Protein AF-S9TJ34-F1 (afdb_monomer)

InterPro domains:
  IPR007019 Surfeit locus 6 [PTHR14369] (12-162)
  IPR029190 Ribosomal RNA-processing protein 14/surfeit locus protein 6, C-terminal domain [PF04935] (14-143)

Mean predicted aligned error: 18.99 Å

Structure (mmCIF, N/CA/C/O backbone):
data_AF-S9TJ34-F1
#
_entry.id   AF-S9TJ34-F1
#
loop_
_atom_site.group_PDB
_atom_site.id
_atom_site.type_symbol
_atom_site.label_atom_id
_atom_site.label_alt_id
_atom_site.label_comp_id
_atom_site.label_asym_id
_atom_site.label_entity_id
_atom_site.label_seq_id
_atom_site.pdbx_PDB_ins_code
_atom_site.Cartn_x
_atom_site.Cartn_y
_atom_site.Cartn_z
_atom_site.occupancy
_atom_site.B_iso_or_equiv
_atom_site.auth_seq_id
_atom_site.auth_comp_id
_atom_site.auth_asym_id
_atom_site.auth_atom_id
_atom_site.pdbx_PDB_model_num
ATOM 1 N N . MET A 1 1 ? 15.327 -52.502 47.525 1.00 58.22 1 MET A N 1
ATOM 2 C CA . MET A 1 1 ? 15.274 -52.435 46.050 1.00 58.22 1 MET A CA 1
ATOM 3 C C . MET A 1 1 ? 13.911 -51.903 45.635 1.00 58.22 1 MET A C 1
ATOM 5 O O . MET A 1 1 ? 12.926 -52.525 46.014 1.00 58.22 1 MET A O 1
ATOM 9 N N . PRO A 1 2 ? 13.817 -50.748 44.960 1.00 58.78 2 PRO A N 1
ATOM 10 C CA . PRO A 1 2 ? 12.545 -50.269 44.427 1.00 58.78 2 PRO A CA 1
ATOM 11 C C . PRO A 1 2 ? 12.208 -50.972 43.094 1.00 58.78 2 PRO A C 1
ATOM 13 O O . PRO A 1 2 ? 13.131 -51.289 42.342 1.00 58.78 2 PRO A O 1
ATOM 16 N N . PRO A 1 3 ? 10.921 -51.219 42.785 1.00 71.62 3 PRO A N 1
ATOM 17 C CA . PRO A 1 3 ? 10.508 -51.809 41.512 1.00 71.62 3 PRO A CA 1
ATOM 18 C C . PRO A 1 3 ? 10.565 -50.789 40.355 1.00 71.62 3 PRO A C 1
ATOM 20 O O . PRO A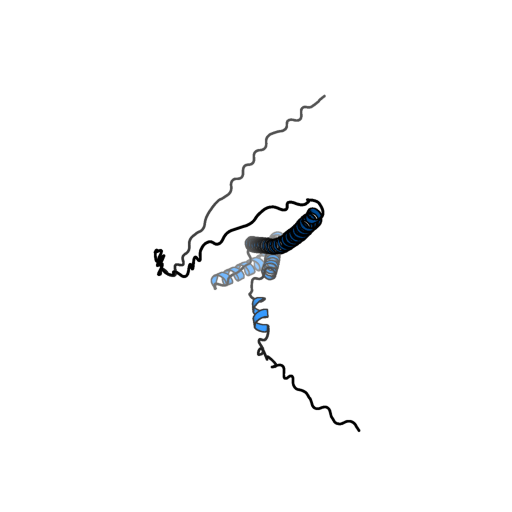 1 3 ? 10.462 -49.579 40.606 1.00 71.62 3 PRO A O 1
ATOM 23 N N . PRO A 1 4 ? 10.698 -51.250 39.094 1.00 63.78 4 PRO A N 1
ATOM 24 C CA . PRO A 1 4 ? 10.711 -50.381 37.922 1.00 63.78 4 PRO A CA 1
ATOM 25 C C . PRO A 1 4 ? 9.332 -49.745 37.710 1.00 63.78 4 PRO A C 1
ATOM 27 O O . PRO A 1 4 ? 8.290 -50.396 37.805 1.00 63.78 4 PRO A O 1
ATOM 30 N N . ARG A 1 5 ? 9.332 -48.433 37.466 1.00 59.91 5 ARG A N 1
ATOM 31 C CA . ARG A 1 5 ? 8.135 -47.641 37.177 1.00 59.91 5 ARG A CA 1
ATOM 32 C C . ARG A 1 5 ? 7.884 -47.625 35.674 1.00 59.91 5 ARG A C 1
ATOM 34 O O . ARG A 1 5 ? 8.140 -46.618 35.027 1.00 59.91 5 ARG A O 1
ATOM 41 N N . ASP A 1 6 ? 7.318 -48.704 35.154 1.00 65.81 6 ASP A N 1
ATOM 42 C CA . ASP A 1 6 ? 6.736 -48.701 33.813 1.00 65.81 6 ASP A CA 1
ATOM 43 C C . ASP A 1 6 ? 5.289 -48.209 33.904 1.00 65.81 6 ASP A C 1
ATOM 45 O O . ASP A 1 6 ? 4.341 -48.969 34.110 1.00 65.81 6 ASP A O 1
ATOM 49 N N . ARG A 1 7 ? 5.121 -46.889 33.810 1.00 55.25 7 ARG A N 1
ATOM 50 C CA . ARG A 1 7 ? 3.841 -46.256 33.484 1.00 55.25 7 ARG A CA 1
ATOM 51 C C . ARG A 1 7 ? 4.095 -45.048 32.597 1.00 55.25 7 ARG A C 1
ATOM 53 O O . ARG A 1 7 ? 4.099 -43.918 33.075 1.00 55.25 7 ARG A O 1
ATOM 60 N N . ASP A 1 8 ? 4.164 -45.317 31.303 1.00 66.12 8 ASP A N 1
ATOM 61 C CA . ASP A 1 8 ? 3.701 -44.380 30.287 1.00 66.12 8 ASP A CA 1
ATOM 62 C C . ASP A 1 8 ? 2.240 -44.716 29.950 1.00 66.12 8 ASP A C 1
ATOM 64 O O . ASP A 1 8 ? 1.980 -45.731 29.303 1.00 66.12 8 ASP A O 1
ATOM 68 N N . PRO A 1 9 ? 1.251 -43.901 30.371 1.00 62.03 9 PRO A N 1
ATOM 69 C CA . PRO A 1 9 ? -0.068 -43.990 29.773 1.00 62.03 9 PRO A CA 1
ATOM 70 C C . PRO A 1 9 ? -0.627 -42.597 29.511 1.00 62.03 9 PRO A C 1
ATOM 72 O O . PRO A 1 9 ? -1.673 -42.242 30.034 1.00 62.03 9 PRO A O 1
ATOM 75 N N . LEU A 1 10 ? 0.060 -41.803 28.696 1.00 55.00 10 LEU A N 1
ATOM 76 C CA . LEU A 1 10 ? -0.584 -40.750 27.919 1.00 55.00 10 LEU A CA 1
ATOM 77 C C . LEU A 1 10 ? 0.082 -40.725 26.551 1.00 55.00 10 LEU A C 1
ATOM 79 O O . LEU A 1 10 ? 0.878 -39.843 26.240 1.00 55.00 10 LEU A O 1
ATOM 83 N N . GLY A 1 11 ? -0.267 -41.726 25.738 1.00 55.28 11 GLY A N 1
ATOM 84 C CA . GLY A 1 11 ? -0.166 -41.627 24.292 1.00 55.28 11 GLY A CA 1
ATOM 85 C C . GLY A 1 11 ? -1.011 -40.444 23.844 1.00 55.28 11 GLY A C 1
ATOM 86 O O . GLY A 1 11 ? -2.188 -40.586 23.513 1.00 55.28 11 GLY A O 1
ATOM 87 N N . THR A 1 12 ? -0.420 -39.252 23.883 1.00 64.38 12 THR A N 1
ATOM 88 C CA . THR A 1 12 ? -0.892 -38.147 23.073 1.00 64.38 12 THR A CA 1
ATOM 89 C C . THR A 1 12 ? -0.875 -38.683 21.647 1.00 64.38 12 THR A C 1
ATOM 91 O O . THR A 1 12 ? 0.151 -39.215 21.211 1.00 64.38 12 THR A O 1
ATOM 94 N N . PRO A 1 13 ? -2.001 -38.647 20.917 1.00 58.50 13 PRO A N 1
ATOM 95 C CA . PRO A 1 13 ? -1.946 -38.939 19.503 1.00 58.50 13 PRO A CA 1
ATOM 96 C C . PRO A 1 13 ? -0.928 -37.960 18.935 1.00 58.50 13 PRO A C 1
ATOM 98 O O . PRO A 1 13 ? -1.144 -36.745 18.960 1.00 58.50 13 PRO A O 1
ATOM 101 N N . HIS A 1 14 ? 0.209 -38.488 18.485 1.00 51.81 14 HIS A N 1
ATOM 102 C CA . HIS A 1 14 ? 1.103 -37.770 17.606 1.00 51.81 14 HIS A CA 1
ATOM 103 C C . HIS A 1 14 ? 0.274 -37.550 16.347 1.00 51.81 14 HIS A C 1
ATOM 105 O O . HIS A 1 14 ? 0.244 -38.382 15.443 1.00 51.81 14 HIS A O 1
ATOM 111 N N . LEU A 1 15 ? -0.495 -36.459 16.352 1.00 56.75 15 LEU A N 1
ATOM 112 C CA . LEU A 1 15 ? -1.083 -35.848 15.183 1.00 56.75 15 LEU A CA 1
ATOM 113 C C . LEU A 1 15 ? 0.113 -35.455 14.322 1.00 56.75 15 LEU A C 1
ATOM 115 O O . LEU A 1 15 ? 0.547 -34.305 14.313 1.00 56.75 15 LEU A O 1
ATOM 119 N N . SER A 1 16 ? 0.663 -36.440 13.615 1.00 52.84 16 SER A N 1
ATOM 120 C CA . SER A 1 16 ? 1.336 -36.244 12.353 1.00 52.84 16 SER A CA 1
ATOM 121 C C . SER A 1 16 ? 0.279 -35.639 11.437 1.00 52.84 16 SER A C 1
ATOM 123 O O . SER A 1 16 ? -0.348 -36.298 10.612 1.00 52.84 16 SER A O 1
ATOM 125 N N . PHE A 1 17 ? 0.047 -34.334 11.618 1.00 55.84 17 PHE A N 1
ATOM 126 C CA . PHE A 1 17 ? -0.206 -33.456 10.498 1.00 55.84 17 PHE A CA 1
ATOM 127 C C . PHE A 1 17 ? 0.912 -33.804 9.536 1.00 55.84 17 PHE A C 1
ATOM 129 O O . PHE A 1 17 ? 2.062 -33.444 9.786 1.00 55.84 17 PHE A O 1
ATOM 136 N N . GLY A 1 18 ? 0.578 -34.658 8.562 1.00 51.09 18 GLY A N 1
ATOM 137 C CA . GLY A 1 18 ? 1.528 -35.185 7.600 1.00 51.09 18 GLY A CA 1
ATOM 138 C C . GLY A 1 18 ? 2.357 -34.044 7.056 1.00 51.09 18 GLY A C 1
ATOM 139 O O . GLY A 1 18 ? 1.879 -32.914 7.083 1.00 51.09 18 GLY A O 1
ATOM 140 N N . ASP A 1 19 ? 3.57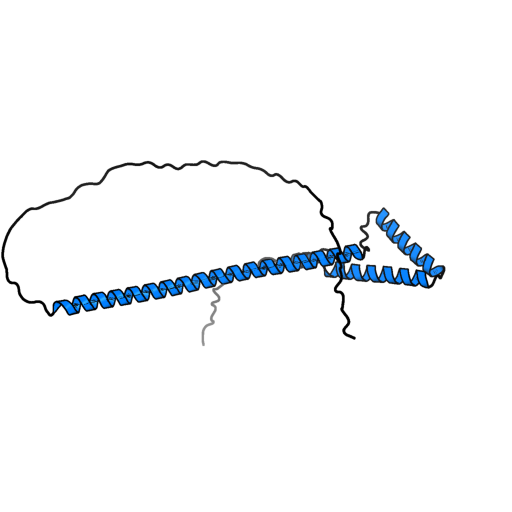4 -34.350 6.618 1.00 48.41 19 ASP A N 1
ATOM 141 C CA . ASP A 1 19 ? 4.534 -33.446 5.991 1.00 48.41 19 ASP A CA 1
ATOM 142 C C . ASP A 1 19 ? 3.888 -32.501 4.959 1.00 48.41 19 ASP A C 1
ATOM 144 O O . ASP A 1 19 ? 4.073 -32.604 3.745 1.00 48.41 19 ASP A O 1
ATOM 148 N N . PHE A 1 20 ? 3.165 -31.494 5.441 1.00 50.69 20 PHE A N 1
ATOM 149 C CA . PHE A 1 20 ? 2.835 -30.271 4.756 1.00 50.69 20 PHE A CA 1
ATOM 150 C C . PHE A 1 20 ? 4.138 -29.511 4.798 1.00 50.69 20 PHE A C 1
ATOM 152 O O . PHE A 1 20 ? 4.323 -28.569 5.570 1.00 50.69 20 PHE A O 1
ATOM 159 N N . THR A 1 21 ? 5.085 -30.000 4.003 1.00 52.34 21 THR A N 1
ATOM 160 C CA . THR A 1 21 ? 6.308 -29.293 3.712 1.00 52.34 21 THR A CA 1
ATOM 161 C C . THR A 1 21 ? 5.880 -27.877 3.361 1.00 52.34 21 THR A C 1
ATOM 163 O O . THR A 1 21 ? 5.173 -27.602 2.388 1.00 52.34 21 THR A O 1
ATOM 166 N N . PHE A 1 22 ? 6.276 -26.950 4.227 1.00 48.81 22 PHE A N 1
ATOM 167 C CA . PHE A 1 22 ? 5.963 -25.527 4.143 1.00 48.81 22 PHE A CA 1
ATOM 168 C C . PHE A 1 22 ? 6.478 -24.889 2.831 1.00 48.81 22 PHE A C 1
ATOM 170 O O . PHE A 1 22 ? 6.234 -23.716 2.549 1.00 48.81 22 PHE A O 1
ATOM 177 N N . VAL A 1 23 ? 7.139 -25.690 1.991 1.00 54.69 23 VAL A N 1
ATOM 178 C CA . VAL A 1 23 ? 7.540 -25.458 0.605 1.00 54.69 23 VAL A CA 1
ATOM 179 C C . VAL A 1 23 ? 6.388 -24.913 -0.249 1.00 54.69 23 VAL A C 1
ATOM 181 O O . VAL A 1 23 ? 6.599 -24.011 -1.064 1.00 54.69 23 VAL A O 1
ATOM 184 N N . GLU A 1 24 ? 5.145 -25.367 -0.051 1.00 50.72 24 GLU A N 1
ATOM 185 C CA . GLU A 1 24 ? 4.012 -24.826 -0.819 1.00 50.72 24 GLU A CA 1
ATOM 186 C C . GLU A 1 24 ? 3.635 -23.389 -0.390 1.00 50.72 24 GLU A C 1
ATOM 188 O O . GLU A 1 24 ? 3.190 -22.568 -1.203 1.00 50.72 24 GLU A O 1
ATOM 193 N N . HIS A 1 25 ? 3.911 -23.028 0.867 1.00 51.28 25 HIS A N 1
ATOM 194 C CA . HIS A 1 25 ? 3.737 -21.671 1.386 1.00 51.28 25 HIS A CA 1
ATOM 195 C C . HIS A 1 25 ? 4.899 -20.732 1.017 1.00 51.28 25 HIS A C 1
ATOM 197 O O . HIS A 1 25 ? 4.662 -19.543 0.780 1.00 51.28 25 HIS A O 1
ATOM 203 N N . GLU A 1 26 ? 6.120 -21.240 0.840 1.00 52.91 26 GLU A N 1
ATOM 204 C CA . GLU A 1 26 ? 7.242 -20.457 0.298 1.00 52.91 26 GLU A CA 1
ATOM 205 C C . GLU A 1 26 ? 7.064 -20.124 -1.191 1.00 52.91 26 GLU A C 1
ATOM 207 O O . GLU A 1 26 ? 7.360 -19.005 -1.630 1.00 52.91 26 GLU A O 1
ATOM 212 N N . ARG A 1 27 ? 6.449 -21.021 -1.973 1.00 52.44 27 ARG A N 1
ATOM 213 C CA . ARG A 1 27 ? 6.096 -20.747 -3.380 1.00 52.44 27 ARG A CA 1
ATOM 214 C C . ARG A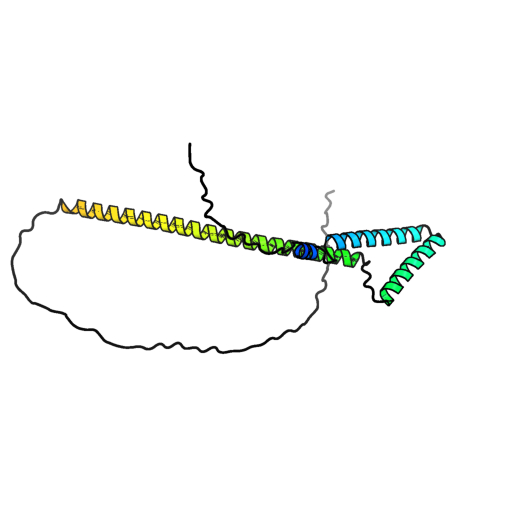 1 27 ? 5.039 -19.649 -3.542 1.00 52.44 27 ARG A C 1
ATOM 216 O O . ARG A 1 27 ? 5.002 -18.983 -4.580 1.00 52.44 27 ARG A O 1
ATOM 223 N N . ARG A 1 28 ? 4.227 -19.350 -2.516 1.00 52.91 28 ARG A N 1
ATOM 224 C CA . ARG A 1 28 ? 3.351 -18.155 -2.522 1.00 52.91 28 ARG A CA 1
ATOM 225 C C . ARG A 1 28 ? 4.139 -16.840 -2.436 1.00 52.91 28 ARG A C 1
ATOM 227 O O . ARG A 1 28 ? 3.631 -15.815 -2.896 1.00 52.91 28 ARG A O 1
ATOM 234 N N . GLY A 1 29 ? 5.375 -16.859 -1.930 1.00 52.69 29 GLY A N 1
ATOM 235 C CA . GLY A 1 29 ? 6.295 -15.715 -1.918 1.00 52.69 29 GLY A CA 1
ATOM 236 C C . GLY A 1 29 ? 7.061 -15.503 -3.231 1.00 52.69 29 GLY A C 1
ATOM 237 O O . GLY A 1 29 ? 7.447 -14.373 -3.531 1.00 52.69 29 GLY A O 1
ATOM 238 N N . GLN A 1 30 ? 7.223 -16.555 -4.042 1.00 52.28 30 GLN A N 1
ATOM 239 C CA . GLN A 1 30 ? 7.940 -16.532 -5.326 1.00 52.28 30 GLN A CA 1
ATOM 240 C C . GLN A 1 30 ? 7.052 -16.290 -6.557 1.00 52.28 30 GLN A C 1
ATOM 242 O O . GLN A 1 30 ? 7.503 -16.449 -7.690 1.00 52.28 30 GLN A O 1
ATOM 247 N N . ARG A 1 31 ? 5.794 -15.858 -6.392 1.00 57.22 31 ARG A N 1
ATOM 248 C CA . ARG A 1 31 ? 5.016 -15.367 -7.540 1.00 57.22 31 ARG A CA 1
ATOM 249 C C . ARG A 1 31 ? 5.684 -14.105 -8.086 1.00 57.22 31 ARG A C 1
ATOM 251 O O . ARG A 1 31 ? 5.472 -13.012 -7.553 1.00 57.22 31 ARG A O 1
ATOM 258 N N . GLY A 1 32 ? 6.490 -14.293 -9.133 1.00 57.66 32 GLY A N 1
ATOM 259 C CA . GLY A 1 32 ? 7.193 -13.263 -9.887 1.00 57.66 32 GLY A CA 1
ATOM 260 C C . GLY A 1 32 ? 6.288 -12.057 -10.113 1.00 57.66 32 GLY A C 1
ATOM 261 O O . GLY A 1 32 ? 5.278 -12.101 -10.817 1.00 57.66 32 GLY A O 1
ATOM 262 N N . GLY A 1 33 ? 6.592 -10.988 -9.402 1.00 70.25 33 GLY A N 1
ATOM 263 C CA . GLY A 1 33 ? 5.857 -9.749 -9.408 1.00 70.25 33 GLY A CA 1
ATOM 264 C C . GLY A 1 33 ? 5.767 -9.110 -8.037 1.00 70.25 33 GLY A C 1
ATOM 265 O O . GLY A 1 33 ? 4.881 -8.291 -7.856 1.00 70.25 33 GLY A O 1
ATOM 266 N N . GLY A 1 34 ? 6.597 -9.443 -7.045 1.00 84.06 34 GLY A N 1
ATOM 267 C CA . GLY A 1 34 ? 6.626 -8.764 -5.741 1.00 84.06 34 GLY A CA 1
ATOM 268 C C . GLY A 1 34 ? 6.967 -7.263 -5.836 1.00 84.06 34 GLY A C 1
ATOM 269 O O . GLY A 1 34 ? 7.486 -6.784 -6.840 1.00 84.06 34 GLY A O 1
ATOM 270 N N . ALA A 1 35 ? 6.697 -6.478 -4.782 1.00 88.94 35 ALA A N 1
ATOM 271 C CA . ALA A 1 35 ? 7.108 -5.061 -4.755 1.00 88.94 35 ALA A CA 1
ATOM 272 C C . ALA A 1 35 ? 8.638 -4.901 -4.864 1.00 88.94 35 ALA A C 1
ATOM 274 O O . ALA A 1 35 ? 9.117 -3.941 -5.460 1.00 88.94 35 ALA A O 1
ATOM 275 N N . ARG A 1 36 ? 9.396 -5.873 -4.338 1.00 90.31 36 ARG A N 1
ATOM 276 C CA . ARG A 1 36 ? 10.858 -5.938 -4.468 1.00 90.31 36 ARG A CA 1
ATOM 277 C C . ARG A 1 36 ? 11.294 -6.150 -5.917 1.00 90.31 36 ARG A C 1
ATOM 279 O O . ARG A 1 36 ? 12.206 -5.474 -6.370 1.00 90.31 36 ARG A O 1
ATOM 286 N N . GLU A 1 37 ? 10.616 -7.022 -6.656 1.00 91.25 37 GLU A N 1
ATOM 287 C CA . GLU A 1 37 ? 10.910 -7.264 -8.071 1.00 91.25 37 GLU A CA 1
ATOM 288 C C . GLU A 1 37 ? 10.586 -6.047 -8.932 1.00 91.25 37 GLU A C 1
ATOM 290 O O . GLU A 1 37 ? 11.432 -5.611 -9.699 1.00 91.25 37 GLU A O 1
ATOM 295 N N . LEU A 1 38 ? 9.421 -5.421 -8.738 1.00 91.88 38 LEU A N 1
ATOM 296 C CA . LEU A 1 38 ? 9.089 -4.174 -9.435 1.00 91.88 38 LEU A CA 1
ATOM 297 C C . LEU A 1 38 ? 10.108 -3.063 -9.144 1.00 91.88 38 LEU A C 1
ATOM 299 O O . LEU A 1 38 ? 10.414 -2.269 -10.026 1.00 91.88 38 LEU A O 1
ATOM 303 N N . ALA A 1 39 ? 10.649 -3.007 -7.923 1.00 93.81 39 ALA A N 1
ATOM 304 C CA . ALA A 1 39 ? 11.716 -2.074 -7.575 1.00 93.81 39 ALA A CA 1
ATOM 305 C C . ALA A 1 39 ? 13.056 -2.439 -8.233 1.00 93.81 39 ALA A C 1
ATOM 307 O O . ALA A 1 39 ? 13.771 -1.540 -8.666 1.00 93.81 39 ALA A O 1
ATOM 308 N N . ARG A 1 40 ? 13.393 -3.732 -8.342 1.00 95.25 40 ARG A N 1
ATOM 309 C CA . ARG A 1 40 ? 14.578 -4.203 -9.077 1.00 95.25 40 ARG A CA 1
ATOM 310 C C . ARG A 1 40 ? 14.463 -3.879 -10.567 1.00 95.25 40 ARG A C 1
ATOM 312 O O . ARG A 1 40 ? 15.357 -3.229 -11.093 1.00 95.25 40 ARG A O 1
ATOM 319 N N . LEU A 1 41 ? 13.342 -4.224 -11.202 1.00 93.88 41 LEU A N 1
ATOM 320 C CA . LEU A 1 41 ? 13.053 -3.887 -12.599 1.00 93.88 41 LEU A CA 1
ATOM 321 C C . LEU A 1 41 ? 13.102 -2.377 -12.830 1.00 93.88 41 LEU A C 1
ATOM 323 O O . LEU A 1 41 ? 13.685 -1.934 -13.808 1.00 93.88 41 LEU A O 1
ATOM 327 N N . LEU A 1 42 ? 12.566 -1.572 -11.905 1.00 96.25 42 LEU A N 1
ATOM 328 C CA . LEU A 1 42 ? 12.628 -0.114 -12.021 1.00 96.25 42 LEU A CA 1
ATOM 329 C C . LEU A 1 42 ? 14.075 0.388 -12.012 1.00 96.25 42 LEU A C 1
ATOM 331 O O . LEU A 1 42 ? 14.418 1.242 -12.821 1.00 96.25 42 LEU A O 1
ATOM 335 N N . LYS A 1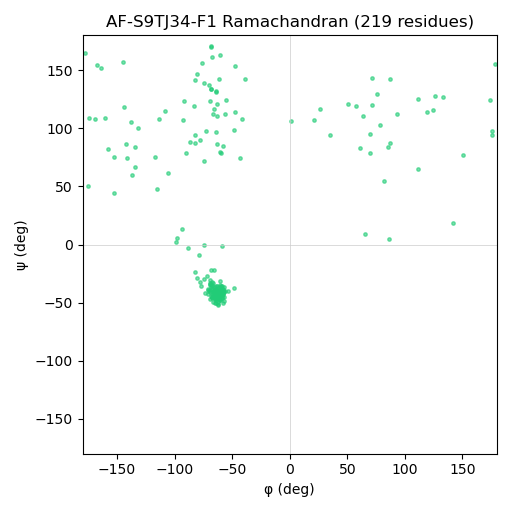 43 ? 14.924 -0.148 -11.127 1.00 96.81 43 LYS A N 1
ATOM 336 C CA . LYS A 1 43 ? 16.347 0.213 -11.081 1.00 96.81 43 LYS A CA 1
ATOM 337 C C . LYS A 1 43 ? 17.070 -0.181 -12.369 1.00 96.81 43 LYS A C 1
ATOM 339 O O . LYS A 1 43 ? 17.863 0.608 -12.870 1.00 96.81 43 LYS A O 1
ATOM 344 N N . VAL A 1 44 ? 16.791 -1.368 -12.907 1.00 96.25 44 VAL A N 1
ATOM 345 C CA . VAL A 1 44 ? 17.369 -1.832 -14.179 1.00 96.25 44 VAL A CA 1
ATOM 346 C C . VAL A 1 44 ? 16.904 -0.946 -15.338 1.00 96.25 44 VAL A C 1
ATOM 348 O O . VAL A 1 44 ? 17.738 -0.447 -16.085 1.00 96.25 44 VAL A O 1
ATOM 351 N N . ALA A 1 45 ? 15.607 -0.653 -15.434 1.00 95.56 45 ALA A N 1
ATOM 352 C CA . ALA A 1 45 ? 15.043 0.256 -16.431 1.00 95.56 45 ALA A CA 1
ATOM 353 C C . ALA A 1 45 ? 15.654 1.667 -16.347 1.00 95.56 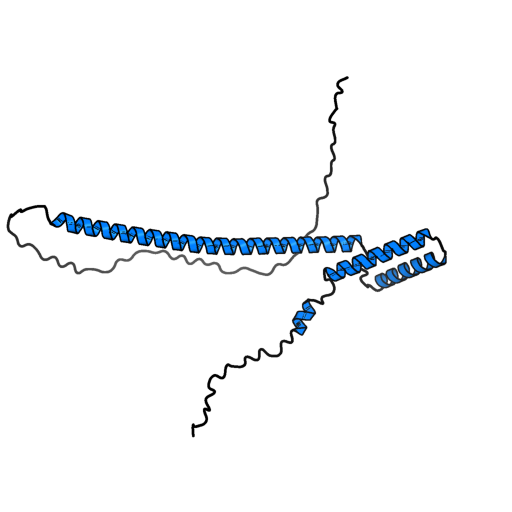45 ALA A C 1
ATOM 355 O O . ALA A 1 45 ? 15.998 2.276 -17.352 1.00 95.56 45 ALA A O 1
ATOM 356 N N . GLN A 1 46 ? 15.844 2.197 -15.137 1.00 96.50 46 GLN A N 1
ATOM 357 C CA . GLN A 1 46 ? 16.487 3.499 -14.949 1.00 96.50 46 GLN A CA 1
ATOM 358 C C . GLN A 1 46 ? 17.952 3.477 -15.395 1.00 96.50 46 GLN A C 1
ATOM 360 O O . GLN A 1 46 ? 18.368 4.359 -16.141 1.00 96.50 46 GLN A O 1
ATOM 365 N N . ARG A 1 47 ? 18.719 2.453 -15.010 1.00 96.44 47 ARG A N 1
ATOM 366 C CA . ARG A 1 47 ? 20.122 2.305 -15.426 1.00 96.44 47 ARG A CA 1
ATOM 367 C C . ARG A 1 47 ? 20.264 2.143 -16.938 1.00 96.44 47 ARG A C 1
ATOM 369 O O . ARG A 1 47 ? 21.106 2.802 -17.532 1.00 96.44 47 ARG A O 1
ATOM 376 N N . THR A 1 48 ? 19.422 1.332 -17.573 1.00 94.88 48 THR A N 1
ATOM 377 C CA . THR A 1 48 ? 19.412 1.174 -19.040 1.00 94.88 48 THR A CA 1
ATOM 378 C C . THR A 1 48 ? 19.056 2.489 -19.736 1.00 94.88 48 THR A C 1
ATOM 380 O O . THR A 1 48 ? 19.739 2.905 -20.664 1.00 94.88 48 THR A O 1
ATOM 383 N N . THR A 1 49 ? 18.074 3.247 -19.233 1.00 93.88 49 THR A N 1
ATOM 384 C CA . THR A 1 49 ? 17.786 4.577 -19.802 1.00 93.88 49 THR A CA 1
ATOM 385 C C . THR A 1 49 ? 18.942 5.568 -19.634 1.00 93.88 49 THR A C 1
ATOM 387 O O . THR A 1 49 ? 19.236 6.313 -20.564 1.00 93.88 49 THR A O 1
ATOM 390 N N . GLN A 1 50 ? 19.626 5.564 -18.486 1.00 95.81 50 GLN A N 1
ATOM 391 C CA . GLN A 1 50 ? 20.769 6.444 -18.224 1.00 95.81 50 GLN A CA 1
ATOM 392 C C . GLN A 1 50 ? 21.984 6.079 -19.078 1.00 95.81 50 GLN A C 1
ATOM 394 O O . GLN A 1 50 ? 22.599 6.964 -19.662 1.00 95.81 50 GLN A O 1
ATOM 399 N N . THR A 1 51 ? 22.299 4.790 -19.197 1.00 95.06 51 THR A N 1
ATOM 400 C CA . THR A 1 51 ? 23.385 4.302 -20.062 1.00 95.06 51 THR A CA 1
ATOM 401 C C . THR A 1 51 ? 23.107 4.648 -21.522 1.00 95.06 51 THR A C 1
ATOM 403 O O . THR A 1 51 ? 23.955 5.251 -22.167 1.00 95.06 51 THR A O 1
ATOM 406 N N . HIS A 1 52 ? 21.888 4.429 -22.026 1.00 94.19 52 HIS A N 1
ATOM 407 C CA . HIS A 1 52 ? 21.517 4.848 -23.384 1.00 94.19 52 HIS A CA 1
ATOM 408 C C . HIS A 1 52 ? 21.640 6.366 -23.598 1.00 94.19 52 HIS A C 1
ATOM 410 O O . HIS A 1 52 ? 22.032 6.802 -24.680 1.00 94.19 52 HIS A O 1
ATOM 416 N N . GLN A 1 53 ? 21.321 7.182 -22.588 1.00 95.00 53 GLN A N 1
ATOM 417 C CA . GLN A 1 53 ? 21.523 8.634 -22.643 1.00 95.00 53 GLN A CA 1
ATOM 418 C C . GLN A 1 53 ? 23.006 9.019 -22.640 1.00 95.00 53 GLN A C 1
ATOM 420 O O . GLN A 1 53 ? 23.380 9.974 -23.314 1.00 95.00 53 GLN A O 1
ATOM 425 N N . GLN A 1 54 ? 23.852 8.297 -21.906 1.00 95.19 54 GLN A N 1
ATOM 426 C CA . GLN A 1 54 ? 25.299 8.517 -21.903 1.00 95.19 54 GLN A CA 1
ATOM 427 C C . GLN A 1 54 ? 25.921 8.157 -23.257 1.00 95.19 54 GLN A C 1
ATOM 429 O O . GLN A 1 54 ? 26.655 8.974 -23.801 1.00 95.19 54 GLN A O 1
ATOM 434 N N . LEU A 1 55 ? 25.548 7.015 -23.845 1.00 93.69 55 LEU A N 1
ATOM 435 C CA . LEU A 1 55 ? 25.992 6.593 -25.184 1.00 93.69 55 LEU A CA 1
ATOM 436 C C . LEU A 1 55 ? 25.576 7.594 -26.277 1.00 93.69 55 LEU A C 1
ATOM 438 O O . LEU A 1 55 ? 26.304 7.843 -27.232 1.00 93.69 55 LEU A O 1
ATOM 442 N N . LEU A 1 56 ? 24.404 8.219 -26.126 1.00 93.75 56 LEU A N 1
ATOM 443 C CA . LEU A 1 56 ? 23.976 9.306 -27.009 1.00 93.75 56 LEU A CA 1
ATOM 444 C C . LEU A 1 56 ? 24.838 10.566 -26.882 1.00 93.75 56 LEU A C 1
ATOM 446 O O . LEU A 1 56 ? 25.009 11.280 -27.864 1.00 93.75 56 LEU A O 1
ATOM 450 N N . ARG A 1 57 ? 25.352 10.857 -25.684 1.00 94.62 57 ARG A N 1
ATOM 451 C CA . ARG A 1 57 ? 26.199 12.031 -25.433 1.00 94.62 57 ARG A CA 1
ATOM 452 C C . ARG A 1 57 ? 27.620 11.837 -25.942 1.00 94.62 57 ARG A C 1
ATOM 454 O O . ARG A 1 57 ? 28.213 12.802 -26.403 1.00 94.62 57 ARG A O 1
ATOM 461 N N . THR A 1 58 ? 28.167 10.624 -25.846 1.00 93.94 58 THR A N 1
ATOM 462 C CA . THR A 1 58 ? 29.516 10.325 -26.352 1.00 93.94 58 THR A CA 1
ATOM 463 C C . THR A 1 58 ? 29.570 10.357 -27.875 1.00 93.94 58 THR A C 1
ATOM 465 O O . THR A 1 58 ? 30.617 10.675 -28.433 1.00 93.94 58 THR A O 1
ATOM 468 N N . GLY A 1 59 ? 28.464 10.025 -28.553 1.00 90.62 59 GLY A N 1
ATOM 469 C CA . GLY A 1 59 ? 28.334 10.118 -30.010 1.00 90.62 59 GLY A CA 1
ATOM 470 C C . GLY A 1 59 ? 29.245 9.163 -30.789 1.00 90.62 59 GLY A C 1
ATOM 471 O O . GLY A 1 59 ? 29.348 9.270 -32.011 1.00 90.62 59 GLY A O 1
ATOM 472 N N . ARG A 1 60 ? 29.916 8.220 -30.114 1.00 94.62 60 ARG A N 1
ATOM 473 C CA . ARG A 1 60 ? 30.798 7.253 -30.771 1.00 94.62 60 ARG A CA 1
ATOM 474 C C . ARG A 1 60 ? 29.961 6.273 -31.582 1.00 94.62 60 ARG A C 1
ATOM 476 O O . ARG A 1 60 ? 28.947 5.755 -31.121 1.00 94.62 60 ARG A O 1
ATOM 483 N N . ARG A 1 61 ? 30.420 5.965 -32.794 1.00 93.06 61 ARG A N 1
ATOM 484 C CA . ARG A 1 61 ? 29.710 5.061 -33.709 1.00 93.06 61 ARG A CA 1
ATOM 485 C C . ARG A 1 61 ? 29.473 3.670 -33.103 1.00 93.06 61 ARG A C 1
ATOM 487 O O . ARG A 1 61 ? 28.385 3.129 -33.269 1.00 93.06 61 ARG A O 1
ATOM 494 N N . ALA A 1 62 ? 30.448 3.132 -32.366 1.00 92.94 62 ALA A N 1
ATOM 495 C CA . ALA A 1 62 ? 30.319 1.848 -31.669 1.00 92.94 62 ALA A CA 1
ATOM 496 C C . ALA A 1 62 ? 29.237 1.883 -30.569 1.00 92.94 62 ALA A C 1
ATOM 498 O O . ALA A 1 62 ? 28.396 0.992 -30.490 1.00 92.94 62 ALA A O 1
ATOM 499 N N . ASP A 1 63 ? 29.186 2.958 -29.779 1.00 92.38 63 ASP A N 1
ATOM 500 C CA . ASP A 1 63 ? 28.192 3.156 -28.713 1.00 92.38 63 ASP A CA 1
ATOM 501 C C . ASP A 1 63 ? 26.758 3.200 -29.270 1.00 92.38 63 ASP A C 1
ATOM 503 O O . ASP A 1 63 ? 25.822 2.633 -28.696 1.00 92.38 63 ASP A O 1
ATOM 507 N N . LEU A 1 64 ? 26.583 3.839 -30.431 1.00 93.69 64 LEU A N 1
ATOM 508 C CA . LEU A 1 64 ? 25.308 3.857 -31.146 1.00 93.69 64 LEU A CA 1
ATOM 509 C C . LEU A 1 64 ? 24.916 2.462 -31.646 1.00 93.69 64 LEU A C 1
ATOM 511 O O . LEU A 1 64 ? 23.748 2.091 -31.520 1.00 93.69 64 LEU A O 1
ATOM 515 N N . GLN A 1 65 ? 25.873 1.678 -32.154 1.00 95.19 65 GLN A N 1
ATOM 516 C CA . GLN A 1 65 ? 25.632 0.300 -32.592 1.00 95.19 65 GLN A CA 1
ATOM 517 C C . GLN A 1 65 ? 25.169 -0.586 -31.431 1.00 95.19 65 GLN A C 1
ATOM 519 O O . GLN A 1 65 ? 24.152 -1.268 -31.569 1.00 95.19 65 GLN A O 1
ATOM 524 N N . HIS A 1 66 ? 25.818 -0.509 -30.266 1.00 93.69 66 HIS A N 1
ATOM 525 C CA . HIS A 1 66 ? 25.385 -1.239 -29.069 1.00 93.69 66 HIS A CA 1
ATOM 526 C C . HIS A 1 66 ? 23.949 -0.891 -28.672 1.00 93.69 66 HIS A C 1
ATOM 528 O O . HIS A 1 66 ? 23.110 -1.778 -28.522 1.00 93.69 66 HIS A O 1
ATOM 534 N N . ARG A 1 67 ? 23.619 0.404 -28.612 1.00 93.94 67 ARG A N 1
ATOM 535 C CA . ARG A 1 67 ? 22.248 0.840 -28.320 1.00 93.94 67 ARG A CA 1
ATOM 536 C C . ARG A 1 67 ? 21.247 0.315 -29.350 1.00 93.94 67 ARG A C 1
ATOM 538 O O . ARG A 1 67 ? 20.138 -0.074 -28.984 1.00 93.94 67 ARG A O 1
ATOM 545 N N . THR A 1 68 ? 21.595 0.336 -30.637 1.00 95.94 68 THR A N 1
ATOM 546 C CA . THR A 1 68 ? 20.707 -0.196 -31.680 1.00 95.94 68 THR A CA 1
ATOM 547 C C . THR A 1 68 ? 20.507 -1.702 -31.541 1.00 95.94 68 THR A C 1
ATOM 549 O O . THR A 1 68 ? 19.375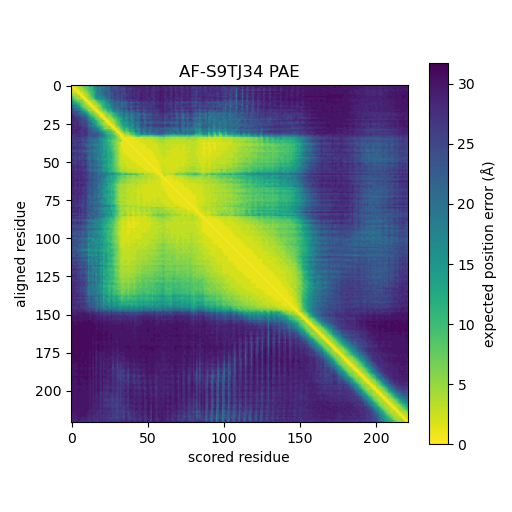 -2.161 -31.677 1.00 95.94 68 THR A O 1
ATOM 552 N N . ALA A 1 69 ? 21.550 -2.452 -31.178 1.00 96.56 69 ALA A N 1
ATOM 553 C CA . ALA A 1 69 ? 21.463 -3.885 -30.931 1.00 96.56 69 ALA A CA 1
ATOM 554 C C . ALA A 1 69 ? 20.512 -4.202 -29.765 1.00 96.56 69 ALA A C 1
ATOM 556 O O . ALA A 1 69 ? 19.625 -5.038 -29.923 1.00 96.56 69 ALA A O 1
ATOM 557 N N . ASP A 1 70 ? 20.598 -3.472 -28.648 1.00 94.75 70 ASP A N 1
ATOM 558 C CA . ASP A 1 70 ? 19.695 -3.651 -27.499 1.00 94.75 70 ASP A CA 1
ATOM 559 C C . ASP A 1 70 ? 18.229 -3.333 -27.851 1.00 94.75 70 ASP A C 1
ATOM 561 O O . ASP A 1 70 ? 17.292 -4.039 -27.459 1.00 94.75 70 ASP A O 1
ATOM 565 N N . LEU A 1 71 ? 17.998 -2.278 -28.639 1.00 94.44 71 LEU A N 1
ATOM 566 C CA . LEU A 1 71 ? 16.656 -1.928 -29.114 1.00 94.44 71 LEU A CA 1
ATOM 567 C C . LEU A 1 71 ? 16.087 -2.990 -30.066 1.00 94.44 71 LEU A C 1
ATOM 569 O O . LEU A 1 71 ? 14.905 -3.322 -29.971 1.00 94.44 71 LEU A O 1
ATOM 573 N N . LEU A 1 72 ? 16.912 -3.563 -30.943 1.00 96.81 72 LEU A N 1
ATOM 574 C CA . LEU A 1 72 ? 16.504 -4.647 -31.837 1.00 96.81 72 LEU A CA 1
ATOM 575 C C . LEU A 1 72 ? 16.258 -5.957 -31.076 1.00 96.81 72 LEU A C 1
ATOM 577 O O . LEU A 1 72 ? 15.267 -6.638 -31.346 1.00 96.81 72 LEU A O 1
ATOM 581 N N . ALA A 1 73 ? 17.088 -6.284 -30.084 1.00 96.44 73 ALA A N 1
ATOM 582 C CA . ALA A 1 73 ? 16.905 -7.444 -29.211 1.00 96.44 73 ALA A CA 1
ATOM 583 C C . ALA A 1 73 ? 15.593 -7.347 -28.410 1.00 96.44 73 ALA A C 1
ATOM 585 O O . ALA A 1 73 ? 14.817 -8.299 -28.321 1.00 96.44 73 ALA A O 1
ATOM 586 N N . THR A 1 74 ? 15.278 -6.167 -27.870 1.00 94.75 74 THR A N 1
ATOM 587 C CA . THR A 1 74 ? 13.997 -5.952 -27.176 1.00 94.75 74 THR A CA 1
ATOM 588 C C . THR A 1 74 ? 12.801 -5.958 -28.132 1.00 94.75 74 THR A C 1
ATOM 590 O O . THR A 1 74 ? 11.729 -6.445 -27.766 1.00 94.75 74 THR A O 1
ATOM 593 N N . ALA A 1 75 ? 12.949 -5.457 -29.363 1.00 96.50 75 ALA A N 1
ATOM 594 C CA . ALA A 1 75 ? 11.901 -5.514 -30.383 1.00 96.50 75 ALA A CA 1
ATOM 595 C C . ALA A 1 75 ? 11.604 -6.955 -30.824 1.00 96.50 75 ALA A C 1
ATOM 597 O O . ALA A 1 75 ? 10.437 -7.343 -30.877 1.00 96.50 75 ALA A O 1
ATOM 598 N N . THR A 1 76 ? 12.639 -7.766 -31.053 1.00 97.75 76 THR A N 1
ATOM 599 C CA . THR A 1 76 ? 12.498 -9.193 -31.383 1.00 97.75 76 THR A CA 1
ATOM 600 C C . THR A 1 76 ? 11.842 -9.970 -30.244 1.00 97.75 76 THR A C 1
ATOM 602 O O . THR A 1 76 ? 10.893 -10.704 -30.498 1.00 97.75 76 THR A O 1
ATOM 605 N N . GLN A 1 77 ? 12.217 -9.733 -28.982 1.00 96.06 77 GLN A N 1
ATOM 606 C CA . GLN A 1 77 ? 11.514 -10.320 -27.828 1.00 96.06 77 GLN A CA 1
ATOM 607 C C . GLN A 1 77 ? 10.021 -9.957 -27.781 1.00 96.06 77 GLN A C 1
ATOM 609 O O . GLN A 1 77 ? 9.185 -10.785 -27.432 1.00 96.06 77 GLN A O 1
ATOM 614 N N . ARG A 1 78 ? 9.644 -8.722 -28.132 1.00 95.19 78 ARG A N 1
ATOM 615 C CA . ARG A 1 78 ? 8.221 -8.349 -28.208 1.00 95.19 78 ARG A CA 1
ATOM 616 C C . ARG A 1 78 ? 7.516 -9.035 -29.374 1.00 95.19 78 ARG A C 1
ATOM 618 O O . ARG A 1 78 ? 6.371 -9.446 -29.205 1.00 95.19 78 ARG A O 1
ATOM 625 N N . ALA A 1 79 ? 8.185 -9.163 -30.519 1.00 96.94 79 ALA A N 1
ATOM 626 C CA . ALA A 1 79 ? 7.652 -9.838 -31.699 1.00 96.94 79 ALA A CA 1
ATOM 627 C C . ALA A 1 79 ? 7.397 -11.331 -31.439 1.00 96.94 79 ALA A C 1
ATOM 629 O O . ALA A 1 79 ? 6.379 -11.856 -31.877 1.00 96.94 79 ALA A O 1
ATOM 630 N N . THR A 1 80 ? 8.242 -11.990 -30.638 1.00 97.50 80 THR A N 1
ATOM 631 C CA . THR A 1 80 ? 8.018 -13.376 -30.184 1.00 97.50 80 THR A CA 1
ATOM 632 C C . THR A 1 80 ? 6.930 -13.505 -29.110 1.00 97.50 80 THR A C 1
ATOM 634 O O . THR A 1 80 ? 6.630 -14.606 -28.655 1.00 97.50 80 THR A O 1
ATOM 637 N N . GLY A 1 81 ? 6.316 -12.395 -28.686 1.00 95.75 81 GLY A N 1
ATOM 638 C CA . GLY A 1 81 ? 5.261 -12.370 -27.673 1.00 95.75 81 GLY A CA 1
ATOM 639 C C . GLY A 1 81 ? 5.764 -12.302 -26.228 1.00 95.75 81 GLY A C 1
ATOM 640 O O . GLY A 1 81 ? 4.950 -12.330 -25.295 1.00 95.75 81 GLY A O 1
ATOM 641 N N . ALA A 1 82 ? 7.075 -12.167 -25.994 1.00 93.00 82 ALA A N 1
ATOM 642 C CA . ALA A 1 82 ? 7.605 -11.989 -24.648 1.00 93.00 82 ALA A CA 1
ATOM 643 C C . ALA A 1 82 ? 7.199 -10.619 -24.073 1.00 93.00 82 ALA A C 1
ATOM 645 O O . ALA A 1 82 ? 7.296 -9.562 -24.703 1.00 93.00 82 ALA A O 1
ATOM 646 N N . ARG A 1 83 ? 6.728 -10.621 -22.820 1.00 90.75 83 ARG A N 1
ATOM 647 C CA . ARG A 1 83 ? 6.274 -9.406 -22.127 1.00 90.75 83 ARG A CA 1
ATOM 648 C C . ARG A 1 83 ? 7.455 -8.635 -21.540 1.00 90.75 83 ARG A C 1
ATOM 650 O O . ARG A 1 83 ? 7.768 -8.788 -20.361 1.00 90.75 83 ARG A O 1
ATOM 657 N N . VAL A 1 84 ? 8.047 -7.758 -22.339 1.00 92.19 84 VAL A N 1
ATOM 658 C CA . VAL A 1 84 ? 9.118 -6.843 -21.916 1.00 92.19 84 VAL A CA 1
ATOM 659 C C . VAL A 1 84 ? 8.563 -5.767 -20.961 1.00 92.19 84 VAL A C 1
ATOM 661 O O . VAL A 1 84 ? 7.605 -5.068 -21.298 1.00 92.19 84 VAL A O 1
ATOM 664 N N . ARG A 1 85 ? 9.123 -5.642 -19.747 1.00 90.81 85 ARG A N 1
ATOM 665 C CA . ARG A 1 85 ? 8.617 -4.771 -18.658 1.00 90.81 85 ARG A CA 1
ATOM 666 C C . ARG A 1 85 ? 9.586 -3.638 -18.304 1.00 90.81 85 ARG A C 1
ATOM 668 O O . ARG A 1 85 ? 9.809 -3.375 -17.127 1.00 90.81 85 ARG A O 1
ATOM 675 N N . ASP A 1 86 ? 10.089 -2.927 -19.303 1.00 89.88 86 ASP A N 1
ATOM 676 C CA . ASP A 1 86 ? 11.189 -1.968 -19.098 1.00 89.88 86 ASP A CA 1
ATOM 677 C C . ASP A 1 86 ? 10.727 -0.505 -18.970 1.00 89.88 86 ASP A C 1
ATOM 679 O O . ASP A 1 86 ? 11.524 0.411 -18.785 1.00 89.88 86 ASP A O 1
ATOM 683 N N . ASP A 1 87 ? 9.415 -0.256 -19.005 1.00 92.75 87 ASP A N 1
ATOM 684 C CA . ASP A 1 87 ? 8.852 1.092 -18.886 1.00 92.75 87 ASP A CA 1
ATOM 685 C C . ASP A 1 87 ? 8.961 1.629 -17.443 1.00 92.75 87 ASP A C 1
ATOM 687 O O . ASP A 1 87 ? 8.092 1.378 -16.594 1.00 92.75 87 ASP A O 1
ATOM 691 N N . ALA A 1 88 ? 9.983 2.445 -17.160 1.00 94.06 88 ALA A N 1
ATOM 692 C CA . ALA A 1 88 ? 10.237 3.009 -15.827 1.00 94.06 88 ALA A CA 1
ATOM 693 C C . ALA A 1 88 ? 9.020 3.746 -15.225 1.00 94.06 88 ALA A C 1
ATOM 695 O O . ALA A 1 88 ? 8.703 3.592 -14.041 1.00 94.06 88 ALA A O 1
ATOM 696 N N . THR A 1 89 ? 8.277 4.510 -16.033 1.00 94.94 89 THR A N 1
ATOM 697 C CA . THR A 1 89 ? 7.077 5.242 -15.579 1.00 94.94 89 THR A CA 1
ATOM 698 C C . THR A 1 89 ? 5.913 4.313 -15.227 1.00 94.94 89 THR A C 1
ATOM 700 O O . THR A 1 89 ? 5.144 4.592 -14.302 1.00 94.94 89 THR A O 1
ATOM 703 N N . ARG A 1 90 ? 5.766 3.179 -15.924 1.00 94.88 90 ARG A N 1
ATOM 704 C CA . ARG A 1 90 ? 4.738 2.178 -15.605 1.00 94.88 90 ARG A CA 1
ATOM 705 C C . ARG A 1 90 ? 5.108 1.403 -14.348 1.00 94.88 90 ARG A C 1
ATOM 707 O O . ARG A 1 90 ? 4.244 1.208 -13.490 1.00 94.88 90 ARG A O 1
ATOM 714 N N . LEU A 1 91 ? 6.378 1.025 -14.200 1.00 94.81 91 LEU A N 1
ATOM 715 C CA . LEU A 1 91 ? 6.894 0.347 -13.010 1.00 94.81 91 LEU A CA 1
ATOM 716 C C . LEU A 1 91 ? 6.760 1.217 -11.753 1.00 94.81 91 LEU A C 1
ATOM 718 O O . LEU A 1 91 ? 6.274 0.740 -10.724 1.00 94.81 91 LEU A O 1
ATOM 722 N N . SER A 1 92 ? 7.095 2.508 -11.834 1.00 95.69 92 SER A N 1
ATOM 723 C CA . SER A 1 92 ? 6.952 3.436 -10.705 1.00 95.69 92 SER A CA 1
ATOM 724 C C . SER A 1 92 ? 5.487 3.613 -10.290 1.00 95.69 92 SER A C 1
ATOM 726 O O . SER A 1 92 ? 5.160 3.503 -9.105 1.00 95.69 92 SER A O 1
ATOM 728 N N . ARG A 1 93 ? 4.565 3.774 -11.250 1.00 96.88 93 ARG A N 1
ATOM 729 C CA . ARG A 1 93 ? 3.114 3.813 -10.987 1.00 96.88 93 ARG A CA 1
ATOM 730 C C . ARG A 1 93 ? 2.609 2.510 -10.371 1.00 96.88 93 ARG A C 1
ATOM 732 O O . ARG A 1 93 ? 1.793 2.550 -9.449 1.00 96.88 93 ARG A O 1
ATOM 739 N N . ALA A 1 94 ? 3.080 1.357 -10.845 1.00 94.81 94 ALA A N 1
ATOM 740 C CA . ALA A 1 94 ? 2.719 0.056 -10.286 1.00 94.81 94 ALA A CA 1
ATOM 741 C C . ALA A 1 94 ? 3.184 -0.084 -8.827 1.00 94.81 94 ALA A C 1
ATOM 743 O O . ALA A 1 94 ? 2.414 -0.540 -7.976 1.00 94.81 94 ALA A O 1
ATOM 744 N N . LEU A 1 95 ? 4.401 0.372 -8.513 1.00 95.50 95 LEU A N 1
ATOM 745 C CA . LEU A 1 95 ? 4.908 0.436 -7.142 1.00 95.50 95 LEU A CA 1
ATOM 746 C C . LEU A 1 95 ? 4.066 1.357 -6.262 1.00 95.50 95 LEU A C 1
ATOM 748 O O . LEU A 1 95 ? 3.676 0.950 -5.168 1.00 95.50 95 LEU A O 1
ATOM 752 N N . GLN A 1 96 ? 3.738 2.561 -6.732 1.00 96.12 96 GLN A N 1
ATOM 753 C CA . GLN A 1 96 ? 2.909 3.499 -5.971 1.00 96.12 96 GLN A CA 1
ATOM 754 C C . GLN A 1 96 ? 1.519 2.923 -5.688 1.00 96.12 96 GLN A C 1
ATOM 756 O O . GLN A 1 96 ? 1.091 2.904 -4.537 1.00 96.12 96 GLN A O 1
ATOM 761 N N . LYS A 1 97 ? 0.857 2.331 -6.691 1.00 96.44 97 LYS A N 1
ATOM 762 C CA . LYS A 1 97 ? -0.429 1.634 -6.508 1.00 96.44 97 LYS A CA 1
ATOM 763 C C . LYS A 1 97 ? -0.350 0.514 -5.471 1.00 96.44 97 LYS A C 1
ATOM 765 O O . LYS A 1 97 ? -1.304 0.272 -4.737 1.00 96.44 97 LYS A O 1
ATOM 770 N N . ARG A 1 98 ? 0.770 -0.205 -5.400 1.00 94.19 98 ARG A N 1
ATOM 771 C CA . ARG A 1 98 ? 0.964 -1.235 -4.372 1.00 94.19 98 ARG A CA 1
ATOM 772 C C . ARG A 1 98 ? 1.163 -0.640 -2.989 1.00 94.19 98 ARG A C 1
ATOM 774 O O . ARG A 1 98 ? 0.567 -1.145 -2.042 1.00 94.19 98 ARG A O 1
ATOM 781 N N . LYS A 1 99 ? 1.950 0.430 -2.874 1.00 95.50 99 LYS A N 1
ATOM 782 C CA . LYS A 1 99 ? 2.132 1.160 -1.614 1.00 95.50 99 LYS A CA 1
ATOM 783 C C . LYS A 1 99 ? 0.796 1.694 -1.095 1.00 95.50 99 LYS A C 1
ATOM 785 O O . LYS A 1 99 ? 0.482 1.474 0.070 1.00 95.50 99 LYS A O 1
ATOM 790 N N . THR A 1 100 ? -0.027 2.306 -1.949 1.00 96.69 100 THR A N 1
ATOM 791 C CA . THR A 1 100 ? -1.352 2.809 -1.549 1.00 96.69 100 THR A CA 1
ATOM 792 C C . THR A 1 100 ? -2.289 1.681 -1.131 1.00 96.69 100 THR A C 1
ATOM 794 O O . THR A 1 100 ? -2.897 1.780 -0.071 1.00 96.69 100 THR A O 1
ATOM 797 N N . LYS A 1 101 ? -2.341 0.565 -1.874 1.00 96.44 101 LYS A N 1
ATOM 798 C CA . LYS A 1 101 ? -3.115 -0.623 -1.471 1.00 96.44 101 LYS A CA 1
ATOM 799 C C . LYS A 1 101 ? -2.677 -1.173 -0.112 1.00 96.44 101 LYS A C 1
ATOM 801 O O . LYS A 1 101 ? -3.530 -1.507 0.702 1.00 96.44 101 LYS A O 1
ATOM 806 N N . LYS A 1 102 ? -1.368 -1.241 0.154 1.00 96.00 102 LYS A N 1
ATOM 807 C CA . LYS A 1 102 ? -0.839 -1.693 1.451 1.00 96.00 102 LYS A CA 1
ATOM 808 C C . LYS A 1 102 ? -1.178 -0.727 2.589 1.00 96.00 102 LYS A C 1
ATOM 810 O O . LYS A 1 102 ? -1.580 -1.181 3.656 1.00 96.00 102 LYS A O 1
ATOM 815 N N . ARG A 1 103 ? -1.104 0.586 2.352 1.00 97.38 103 ARG A N 1
ATOM 816 C CA . ARG A 1 103 ? -1.563 1.606 3.312 1.00 97.38 103 ARG A CA 1
ATOM 817 C C . ARG A 1 103 ? -3.059 1.479 3.601 1.00 97.38 103 ARG A C 1
ATOM 819 O O . ARG A 1 103 ? -3.452 1.475 4.757 1.00 97.38 103 ARG A O 1
ATOM 826 N N . GLN A 1 104 ? -3.885 1.303 2.569 1.00 97.62 104 GLN A N 1
ATOM 827 C CA . GLN A 1 104 ? -5.328 1.096 2.728 1.00 97.62 104 GLN A CA 1
ATOM 828 C C . GLN A 1 104 ? -5.646 -0.189 3.492 1.00 97.62 104 GLN A C 1
ATOM 830 O O . GLN A 1 104 ? -6.525 -0.175 4.348 1.00 97.62 104 GLN A O 1
ATOM 835 N N . SER A 1 105 ? -4.939 -1.292 3.219 1.00 97.19 105 SER A N 1
ATOM 836 C CA . SER A 1 105 ? -5.114 -2.510 4.010 1.00 97.19 105 SER A CA 1
ATOM 837 C C . SER A 1 105 ? -4.715 -2.280 5.462 1.00 97.19 105 SER A C 1
ATOM 839 O O . SER A 1 105 ? -5.493 -2.624 6.338 1.00 97.19 105 SER A O 1
ATOM 841 N N . ALA A 1 106 ? -3.569 -1.644 5.722 1.00 97.88 106 ALA A N 1
ATOM 842 C CA . ALA A 1 106 ? -3.130 -1.348 7.084 1.00 97.88 106 ALA A CA 1
ATOM 843 C C . ALA A 1 106 ? -4.158 -0.486 7.835 1.00 97.88 106 ALA A C 1
ATOM 845 O O . ALA A 1 106 ? -4.527 -0.830 8.950 1.00 97.88 106 ALA A O 1
ATOM 846 N N . LYS A 1 107 ? -4.707 0.551 7.186 1.00 98.44 107 LYS A N 1
ATOM 847 C CA . LYS A 1 107 ? -5.778 1.383 7.752 1.00 98.44 107 LYS A CA 1
ATOM 848 C C . LYS A 1 107 ? -7.014 0.557 8.119 1.00 98.44 107 LYS A C 1
ATOM 850 O O . LYS A 1 107 ? -7.472 0.628 9.248 1.00 98.44 107 LYS A O 1
ATOM 855 N N . LYS A 1 108 ? -7.511 -0.278 7.198 1.00 98.44 108 LYS A N 1
ATOM 856 C CA . LYS A 1 108 ? -8.677 -1.145 7.449 1.00 98.44 108 LYS A CA 1
ATOM 857 C C . LYS A 1 108 ? -8.439 -2.144 8.581 1.00 98.44 108 LYS A C 1
ATOM 859 O O . LYS A 1 108 ? -9.365 -2.460 9.317 1.00 98.44 108 LYS A O 1
ATOM 864 N N . TRP A 1 109 ? -7.225 -2.677 8.696 1.00 98.25 109 TRP A N 1
ATOM 865 C CA . TRP A 1 109 ? -6.855 -3.559 9.803 1.00 98.25 109 TRP A CA 1
ATOM 866 C C . TRP A 1 109 ? -6.789 -2.800 11.132 1.00 98.25 109 TRP A C 1
ATOM 868 O O . TRP A 1 109 ? -7.310 -3.305 12.119 1.00 98.25 109 TRP A O 1
ATOM 878 N N . GLY A 1 110 ? -6.252 -1.577 11.141 1.00 98.19 110 GLY A N 1
ATOM 879 C CA . GLY A 1 110 ? -6.283 -0.695 12.311 1.00 98.19 110 GLY A CA 1
ATOM 880 C C . GLY A 1 110 ? -7.708 -0.354 12.754 1.00 98.19 110 GLY A C 1
ATOM 881 O O . GLY A 1 110 ? -8.043 -0.541 13.914 1.00 98.19 110 GLY A O 1
ATOM 882 N N . GLU A 1 111 ? -8.583 0.033 11.821 1.00 98.44 111 GLU A N 1
ATOM 883 C CA . GLU A 1 111 ? -10.005 0.300 12.101 1.00 98.44 111 GLU A CA 1
ATOM 884 C C . GLU A 1 111 ? -10.723 -0.928 12.685 1.00 98.44 111 GLU A C 1
ATOM 886 O O . GLU A 1 111 ? -11.569 -0.799 13.563 1.00 98.44 111 GLU A O 1
ATOM 891 N N . ARG A 1 112 ? -10.398 -2.137 12.209 1.00 98.50 112 ARG A N 1
ATOM 892 C CA . ARG A 1 112 ? -10.954 -3.380 12.768 1.00 98.50 112 ARG A CA 1
ATOM 893 C C . ARG A 1 112 ? -10.457 -3.640 14.182 1.00 98.50 112 ARG A C 1
ATOM 895 O O . ARG A 1 112 ? -11.257 -4.036 15.019 1.00 98.50 112 ARG A O 1
ATOM 902 N N . LEU A 1 113 ? -9.166 -3.431 14.429 1.00 98.50 113 LEU A N 1
ATOM 903 C CA . LEU A 1 113 ? -8.577 -3.607 15.752 1.00 98.50 113 LEU A CA 1
ATOM 904 C C . LEU A 1 113 ? -9.202 -2.640 16.761 1.00 98.50 113 LEU A C 1
ATOM 906 O O . LEU A 1 113 ? -9.603 -3.071 17.834 1.00 98.50 113 LEU A O 1
ATOM 910 N N . GLN A 1 114 ? -9.373 -1.376 16.371 1.00 98.38 114 GLN A N 1
ATOM 911 C CA . GLN A 1 114 ? -10.024 -0.367 17.201 1.00 98.38 114 GLN A CA 1
ATOM 912 C C . GLN A 1 114 ? -11.470 -0.749 17.532 1.00 98.38 114 GLN A C 1
ATOM 914 O O . GLN A 1 114 ? -11.837 -0.776 18.693 1.00 98.38 114 GLN A O 1
ATOM 919 N N . ARG A 1 115 ? -12.269 -1.170 16.543 1.00 98.62 115 ARG A N 1
ATOM 920 C CA . ARG A 1 115 ? -13.650 -1.625 16.800 1.00 98.62 115 ARG A CA 1
ATOM 921 C C . ARG A 1 115 ? -13.729 -2.820 17.748 1.00 98.62 115 ARG A C 1
ATOM 923 O O . ARG A 1 115 ? -14.688 -2.935 18.503 1.00 98.62 115 ARG A O 1
ATOM 930 N N . LEU A 1 116 ? -12.766 -3.740 17.664 1.00 98.56 116 LEU A N 1
ATOM 931 C CA . LEU A 1 116 ? -12.694 -4.870 18.589 1.00 98.56 116 LEU A CA 1
ATOM 932 C C . LEU A 1 116 ? -12.372 -4.392 20.004 1.00 98.56 116 LEU A C 1
ATOM 934 O O . LEU A 1 116 ? -12.998 -4.867 20.944 1.00 98.56 116 LEU A O 1
ATOM 938 N N . GLN A 1 117 ? -11.446 -3.445 20.140 1.00 98.25 117 GLN A N 1
ATOM 939 C CA . GLN A 1 117 ? -11.115 -2.827 21.418 1.00 98.25 117 GLN A CA 1
ATOM 940 C C . GLN A 1 117 ? -12.322 -2.089 22.014 1.00 98.25 117 GLN A C 1
ATOM 942 O O . GLN A 1 117 ? -12.739 -2.433 23.114 1.00 98.25 117 GLN A O 1
ATOM 947 N N . ASP A 1 118 ? -12.969 -1.208 21.246 1.00 98.38 118 ASP A N 1
ATOM 948 C CA . ASP A 1 118 ? -14.167 -0.473 21.674 1.00 98.38 118 ASP A CA 1
ATOM 949 C C . ASP A 1 118 ? -15.286 -1.431 22.129 1.00 98.38 118 ASP A C 1
ATOM 951 O O . ASP A 1 118 ? -15.970 -1.195 23.123 1.00 98.38 118 ASP A O 1
ATOM 955 N N . SER A 1 119 ? -15.469 -2.555 21.422 1.00 98.56 119 SER A N 1
ATOM 956 C CA . SER A 1 119 ? -16.455 -3.573 21.797 1.00 98.56 119 SER A CA 1
ATOM 957 C C . SER A 1 119 ? -16.104 -4.288 23.103 1.00 98.56 119 SER A C 1
ATOM 959 O O . SER A 1 119 ? -17.015 -4.675 23.835 1.00 98.56 119 SER A O 1
ATOM 961 N N . VAL A 1 120 ? -14.819 -4.523 23.379 1.00 98.69 120 VAL A N 1
ATOM 962 C CA . VAL A 1 120 ? -14.368 -5.118 24.644 1.00 98.69 120 VAL A CA 1
ATOM 963 C C . VAL A 1 120 ? -14.586 -4.126 25.782 1.00 98.69 120 VAL A C 1
ATOM 965 O O . VAL A 1 120 ? -15.194 -4.498 26.787 1.00 98.69 120 VAL A O 1
ATOM 968 N N . ASP A 1 121 ? -14.183 -2.872 25.592 1.00 98.25 121 ASP A N 1
ATOM 969 C CA . ASP A 1 121 ? -14.328 -1.804 26.582 1.00 98.25 121 ASP A CA 1
ATOM 970 C C . ASP A 1 121 ? -15.806 -1.582 26.931 1.00 98.25 121 ASP A C 1
ATOM 972 O O . ASP A 1 121 ? -16.175 -1.589 28.105 1.00 98.25 121 ASP A O 1
ATOM 976 N N . GLN A 1 122 ? -16.696 -1.559 25.933 1.00 98.62 122 GLN A N 1
ATOM 977 C CA . GLN A 1 122 ? -18.140 -1.455 26.154 1.00 98.62 122 GLN A CA 1
ATOM 978 C C . GLN A 1 122 ? -18.698 -2.611 27.004 1.00 98.62 122 GLN A C 1
ATOM 980 O O . GLN A 1 122 ? -19.551 -2.398 27.868 1.00 98.62 122 GLN A O 1
ATOM 985 N N . VAL A 1 123 ? -18.242 -3.850 26.785 1.00 98.69 123 VAL A N 1
ATOM 986 C CA . VAL A 1 123 ? -18.676 -5.006 27.592 1.00 98.69 123 VAL A CA 1
ATOM 987 C C . VAL A 1 123 ? -18.164 -4.894 29.029 1.00 98.69 123 VAL A C 1
ATOM 989 O O . VAL A 1 123 ? -18.888 -5.254 29.963 1.00 98.69 123 VAL A O 1
ATOM 992 N N . VAL A 1 124 ? -16.941 -4.399 29.227 1.00 98.69 124 VAL A N 1
ATOM 993 C CA . VAL A 1 124 ? -16.372 -4.152 30.559 1.00 98.69 124 VAL A CA 1
ATOM 994 C C . VAL A 1 124 ? -17.169 -3.066 31.284 1.00 98.69 124 VAL A C 1
ATOM 996 O O . VAL A 1 124 ? -17.661 -3.318 32.385 1.00 98.69 124 VAL A O 1
ATOM 999 N N . GLU A 1 125 ? -17.417 -1.925 30.643 1.00 98.50 125 GLU A N 1
ATOM 1000 C CA . GLU A 1 125 ? -18.228 -0.834 31.194 1.00 98.50 125 GLU A CA 1
ATOM 1001 C C . GLU A 1 125 ? -19.641 -1.301 31.564 1.00 98.50 125 GLU A C 1
ATOM 1003 O O . GLU A 1 125 ? -20.125 -1.037 32.668 1.00 98.50 125 GLU A O 1
ATOM 1008 N N . GLN A 1 126 ? -20.301 -2.066 30.687 1.00 98.44 126 GLN A N 1
ATOM 1009 C CA . GLN A 1 126 ? -21.619 -2.638 30.974 1.00 98.44 126 GLN A CA 1
ATOM 1010 C C . GLN A 1 126 ? -21.587 -3.572 32.189 1.00 98.44 126 GLN A C 1
ATOM 1012 O O . GLN A 1 126 ? -22.515 -3.566 33.005 1.00 98.44 126 GLN A O 1
ATOM 1017 N N . ARG A 1 127 ? -20.537 -4.388 32.347 1.00 98.25 127 ARG A N 1
ATOM 1018 C CA . ARG A 1 127 ? -20.373 -5.265 33.519 1.00 98.25 127 ARG A CA 1
ATOM 1019 C C . ARG A 1 127 ? -20.174 -4.461 34.798 1.00 98.25 127 ARG A C 1
ATOM 1021 O O . ARG A 1 127 ? -20.796 -4.791 35.809 1.00 98.25 127 ARG A O 1
ATOM 1028 N N . GLU A 1 128 ? -19.379 -3.399 34.761 1.00 98.44 128 GLU A N 1
ATOM 1029 C CA . GLU A 1 128 ? -19.173 -2.514 35.908 1.00 98.44 128 GLU A CA 1
ATOM 1030 C C . GLU A 1 128 ? -20.450 -1.779 36.307 1.00 98.44 128 GLU A C 1
ATOM 1032 O O . GLU A 1 128 ? -20.815 -1.771 37.484 1.00 98.44 128 GLU A O 1
ATOM 1037 N N . GLN A 1 129 ? -21.170 -1.207 35.342 1.00 98.12 129 GLN A N 1
ATOM 1038 C CA . GLN A 1 129 ? -22.454 -0.547 35.579 1.00 98.12 129 GLN A CA 1
ATOM 1039 C C . GLN A 1 129 ? -23.476 -1.527 36.167 1.00 98.12 129 GLN A C 1
ATOM 1041 O O . GLN A 1 129 ? -24.131 -1.223 37.166 1.00 98.12 129 GLN A O 1
ATOM 1046 N N . ASN A 1 130 ? -23.563 -2.743 35.620 1.00 98.31 130 ASN A N 1
ATOM 1047 C CA . ASN A 1 130 ? -24.420 -3.799 36.156 1.00 98.31 130 ASN A CA 1
ATOM 1048 C C . ASN A 1 130 ? -24.024 -4.205 37.581 1.00 98.31 130 ASN A C 1
ATOM 1050 O O . ASN A 1 130 ? -24.899 -4.421 38.425 1.00 98.31 130 ASN A O 1
ATOM 1054 N N . SER A 1 131 ? -22.725 -4.290 37.872 1.00 98.12 131 SER A N 1
ATOM 1055 C CA . SER A 1 131 ? -22.207 -4.568 39.214 1.00 98.12 131 SER A CA 1
ATOM 1056 C C . SER A 1 131 ? -22.595 -3.463 40.204 1.00 98.12 131 SER A C 1
ATOM 1058 O O . SER A 1 131 ? -23.201 -3.748 41.241 1.00 98.12 131 SER A O 1
ATOM 1060 N N . LYS A 1 132 ? -22.372 -2.191 39.841 1.00 98.12 132 LYS A N 1
ATOM 1061 C CA . LYS A 1 132 ? -22.749 -1.008 40.635 1.00 98.12 132 LYS A CA 1
ATOM 1062 C C . LYS A 1 132 ? -24.258 -0.960 40.898 1.00 98.12 132 LYS A C 1
ATOM 1064 O O . LYS A 1 132 ? -24.678 -0.812 42.045 1.00 98.12 132 LYS A O 1
ATOM 1069 N N . MET A 1 133 ? -25.088 -1.188 39.876 1.00 98.06 133 MET A N 1
ATOM 1070 C CA . MET A 1 133 ? -26.548 -1.264 40.030 1.00 98.06 133 MET A CA 1
ATOM 1071 C C . MET A 1 133 ? -26.982 -2.404 40.962 1.00 98.06 133 MET A C 1
ATOM 1073 O O . MET A 1 133 ? -27.891 -2.229 41.777 1.00 98.06 133 MET A O 1
ATOM 1077 N N . ARG A 1 134 ? -26.344 -3.580 40.873 1.00 97.94 134 ARG A N 1
ATOM 1078 C CA . ARG A 1 134 ? -26.614 -4.706 41.784 1.00 97.94 134 ARG A CA 1
ATOM 1079 C C . ARG A 1 134 ? -26.233 -4.368 43.223 1.00 97.94 134 ARG A C 1
ATOM 1081 O O . ARG A 1 134 ? -27.005 -4.696 44.123 1.00 97.94 134 ARG A O 1
ATOM 1088 N N . HIS A 1 135 ? -25.097 -3.706 43.439 1.00 97.81 135 HIS A N 1
ATOM 1089 C CA . HIS A 1 135 ? -24.664 -3.257 44.761 1.00 97.81 135 HIS A CA 1
ATOM 1090 C C . HIS A 1 135 ? -25.654 -2.249 45.360 1.00 97.81 135 HIS A C 1
ATOM 1092 O O . HIS A 1 135 ? -26.189 -2.483 46.441 1.00 97.81 135 HIS A O 1
ATOM 1098 N N . ALA A 1 136 ? -26.013 -1.200 44.615 1.00 97.19 136 ALA A N 1
ATOM 1099 C CA . ALA A 1 136 ? -26.980 -0.193 45.055 1.00 97.19 136 ALA A CA 1
ATOM 1100 C C . ALA A 1 136 ? -28.355 -0.797 45.403 1.00 97.19 136 ALA A C 1
ATOM 1102 O O . ALA A 1 136 ? -28.968 -0.438 46.407 1.00 97.19 136 ALA A O 1
ATOM 1103 N N . ARG A 1 137 ? -28.833 -1.777 44.621 1.00 96.62 137 ARG A N 1
ATOM 1104 C CA . ARG A 1 137 ? -30.078 -2.506 44.925 1.00 96.62 137 ARG A CA 1
ATOM 1105 C C . ARG A 1 137 ? -29.987 -3.329 46.210 1.00 96.62 137 ARG A C 1
ATOM 1107 O O . ARG A 1 137 ? -30.991 -3.452 46.908 1.00 96.62 137 ARG A O 1
ATOM 1114 N N . ARG A 1 138 ? -28.830 -3.929 46.507 1.00 96.50 138 ARG A N 1
ATOM 1115 C CA . ARG A 1 138 ? -28.610 -4.675 47.757 1.00 96.50 138 ARG A CA 1
ATOM 1116 C C . ARG A 1 138 ? -28.607 -3.734 48.957 1.00 96.50 138 ARG A C 1
ATOM 1118 O O . ARG A 1 138 ? -29.299 -4.032 49.923 1.00 96.50 138 ARG A O 1
ATOM 1125 N N . GLU A 1 139 ? -27.923 -2.599 48.858 1.00 95.06 139 GLU A N 1
ATOM 1126 C CA . GLU A 1 139 ? -27.890 -1.588 49.922 1.00 95.06 139 GLU A CA 1
ATOM 1127 C C . GLU A 1 139 ? -29.277 -0.995 50.193 1.00 95.06 139 GLU A C 1
ATOM 1129 O O . GLU A 1 139 ? -29.731 -1.010 51.334 1.00 95.06 139 GLU A O 1
ATOM 1134 N N . LYS A 1 140 ? -30.036 -0.629 49.150 1.00 95.19 140 LYS A N 1
ATOM 1135 C CA . LYS A 1 140 ? -31.426 -0.169 49.316 1.00 95.19 140 LYS A CA 1
ATOM 1136 C C . LYS A 1 140 ? -32.317 -1.217 50.000 1.00 95.19 140 LYS A C 1
ATOM 1138 O O . LYS A 1 140 ? -33.088 -0.900 50.901 1.00 95.19 140 LYS A O 1
ATOM 1143 N N . LYS A 1 141 ? -32.191 -2.495 49.617 1.00 94.56 141 LYS A N 1
ATOM 1144 C CA . LYS A 1 141 ? -32.939 -3.589 50.263 1.00 94.56 141 LYS A CA 1
ATOM 1145 C C . LYS A 1 141 ? -32.560 -3.776 51.736 1.00 94.56 141 LYS A C 1
ATOM 1147 O O . LYS A 1 141 ? -33.434 -4.125 52.528 1.00 94.56 141 LYS A O 1
ATOM 1152 N N . LYS A 1 142 ? -31.290 -3.573 52.107 1.00 93.56 142 LYS A N 1
ATOM 1153 C CA . LYS A 1 142 ? -30.846 -3.607 53.510 1.00 93.56 142 LYS A CA 1
ATOM 1154 C C . LYS A 1 142 ? -31.447 -2.442 54.298 1.00 93.56 142 LYS A C 1
ATOM 1156 O O . LYS A 1 142 ? -32.098 -2.700 55.307 1.00 93.56 142 LYS A O 1
ATOM 1161 N N . SER A 1 143 ? -31.356 -1.212 53.784 1.00 90.69 143 SER A N 1
ATOM 1162 C CA . SER A 1 143 ? -31.923 -0.031 54.452 1.00 90.69 143 SER A CA 1
ATOM 1163 C C . SER A 1 143 ? -33.443 -0.122 54.627 1.00 90.69 143 SER A C 1
ATOM 1165 O O . SER A 1 143 ? -33.975 0.250 55.670 1.00 90.69 143 SER A O 1
ATOM 1167 N N . ASP A 1 144 ? -34.163 -0.666 53.638 1.00 89.81 144 ASP A N 1
ATOM 1168 C CA . ASP A 1 144 ? -35.616 -0.866 53.732 1.00 89.81 144 ASP A CA 1
ATOM 1169 C C . ASP A 1 144 ? -35.981 -1.929 54.789 1.00 89.81 144 ASP A C 1
ATOM 1171 O O . ASP A 1 144 ? -36.999 -1.811 55.478 1.00 89.81 144 ASP A O 1
ATOM 1175 N N . LYS A 1 145 ? -35.146 -2.966 54.952 1.00 88.75 145 LYS A N 1
ATOM 1176 C CA . LYS A 1 145 ? -35.325 -4.006 55.978 1.00 88.75 145 LYS A CA 1
ATOM 1177 C C . LYS A 1 145 ? -35.038 -3.474 57.386 1.00 88.75 145 LYS A C 1
ATOM 1179 O O . LYS A 1 145 ? -35.764 -3.828 58.314 1.00 88.75 145 LYS A O 1
ATOM 1184 N N . GLU A 1 146 ? -34.023 -2.629 57.544 1.00 81.81 146 GLU A N 1
ATOM 1185 C CA . GLU A 1 146 ? -33.694 -1.974 58.817 1.00 81.81 146 GLU A CA 1
ATOM 1186 C C . GLU A 1 146 ? -34.798 -1.010 59.261 1.00 81.81 146 GLU A C 1
ATOM 1188 O O . GLU A 1 146 ? -35.272 -1.119 60.391 1.00 81.81 146 GLU A O 1
ATOM 1193 N N . LYS A 1 147 ? -35.317 -0.165 58.357 1.00 82.38 147 LYS A N 1
ATOM 1194 C CA . LYS A 1 147 ? -36.458 0.724 58.653 1.00 82.38 147 LYS A CA 1
ATOM 1195 C C . LYS A 1 147 ? -37.703 -0.044 59.111 1.00 82.38 147 LYS A C 1
ATOM 1197 O O . LYS A 1 147 ? -38.358 0.365 60.065 1.00 82.38 147 LYS A O 1
ATOM 1202 N N . LYS A 1 148 ? -38.012 -1.186 58.484 1.00 75.56 148 LYS A N 1
ATOM 1203 C CA . LYS A 1 148 ? -39.139 -2.044 58.899 1.00 75.56 148 LYS A CA 1
ATOM 1204 C C . LYS A 1 148 ? -38.937 -2.713 60.261 1.00 75.56 148 LYS A C 1
ATOM 1206 O O . LYS A 1 148 ? -39.919 -2.930 60.960 1.00 75.56 148 LYS A O 1
ATOM 1211 N N . LYS A 1 149 ? -37.700 -3.043 60.648 1.00 67.50 149 LYS A N 1
ATOM 1212 C CA . LYS A 1 149 ? -37.407 -3.587 61.986 1.00 67.50 149 LYS A CA 1
ATOM 1213 C C . LYS A 1 149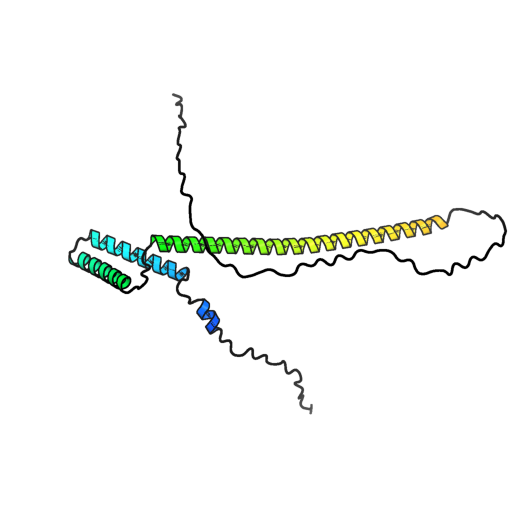 ? -37.377 -2.507 63.073 1.00 67.50 149 LYS A C 1
ATOM 1215 O O . LYS A 1 149 ? -37.783 -2.798 64.190 1.00 67.50 149 LYS A O 1
ATOM 1220 N N . GLY A 1 150 ? -36.959 -1.281 62.753 1.00 56.97 150 GLY A N 1
ATOM 1221 C CA . GLY A 1 150 ? -36.953 -0.152 63.694 1.00 56.97 150 GLY A CA 1
ATOM 1222 C C . GLY A 1 150 ? -38.339 0.436 63.988 1.00 56.97 150 GLY A C 1
ATOM 1223 O O . GLY A 1 150 ? -38.577 0.907 65.092 1.00 56.97 150 GLY A O 1
ATOM 1224 N N . GLY A 1 151 ? -39.282 0.366 63.040 1.00 52.81 151 GLY A N 1
ATOM 1225 C CA . GLY A 1 151 ? -40.645 0.896 63.213 1.00 52.81 151 GLY A CA 1
ATOM 1226 C C . GLY A 1 151 ? -41.606 0.023 64.033 1.00 52.81 151 GLY A C 1
ATOM 1227 O O . GLY A 1 151 ? -42.694 0.476 64.365 1.00 52.81 151 GLY A O 1
ATOM 1228 N N . ALA A 1 152 ? -41.234 -1.215 64.374 1.00 52.31 152 ALA A N 1
ATOM 1229 C CA . ALA A 1 152 ? -42.102 -2.135 65.119 1.00 52.31 152 ALA A CA 1
ATOM 1230 C C . ALA A 1 152 ? -41.983 -2.013 66.653 1.00 52.31 152 ALA A C 1
ATOM 1232 O O . ALA A 1 152 ? -42.705 -2.698 67.370 1.00 52.31 152 ALA A O 1
ATOM 1233 N N . ALA A 1 153 ? -41.097 -1.154 67.168 1.00 52.34 153 ALA A N 1
ATOM 1234 C CA . ALA A 1 153 ? -40.878 -0.990 68.609 1.00 52.34 153 ALA A CA 1
ATOM 1235 C C . ALA A 1 153 ? -41.626 0.209 69.234 1.00 52.34 153 ALA A C 1
ATOM 1237 O O . ALA A 1 153 ? -41.431 0.489 70.413 1.00 52.34 153 ALA A O 1
ATOM 1238 N N . GLY A 1 154 ? -42.476 0.924 68.482 1.00 48.84 154 GLY A N 1
ATOM 1239 C CA . GLY A 1 154 ? -43.013 2.215 68.933 1.00 48.84 154 GLY A CA 1
ATOM 1240 C C . GLY A 1 154 ? -44.378 2.624 68.376 1.00 48.84 154 GLY A C 1
ATOM 1241 O O . GLY A 1 154 ? -44.547 3.777 68.001 1.00 48.84 154 GLY A O 1
ATOM 1242 N N . SER A 1 155 ? -45.368 1.729 68.323 1.00 44.38 155 SER A N 1
ATOM 1243 C CA . SER A 1 155 ? -46.774 2.159 68.255 1.00 44.38 155 SER A CA 1
ATOM 1244 C C . SER A 1 155 ? -47.652 1.206 69.054 1.00 44.38 155 SER A C 1
ATOM 1246 O O . SER A 1 155 ? -47.692 0.006 68.781 1.00 44.38 155 SER A O 1
ATOM 1248 N N . GLY A 1 156 ? -48.292 1.756 70.080 1.00 45.50 156 GLY A N 1
ATOM 1249 C CA . GLY A 1 156 ? -48.985 1.026 71.123 1.00 45.50 156 GLY A CA 1
ATOM 1250 C C . GLY A 1 156 ? -50.242 0.282 70.679 1.00 45.50 156 GLY A C 1
ATOM 1251 O O . GLY A 1 156 ? -50.849 0.547 69.646 1.00 45.50 156 GLY A O 1
ATOM 1252 N N . ALA A 1 157 ? -50.609 -0.657 71.546 1.00 48.94 157 ALA A N 1
ATOM 1253 C CA . ALA A 1 157 ? -51.961 -0.900 72.026 1.00 48.94 157 ALA A CA 1
ATOM 1254 C C . ALA A 1 157 ? -53.124 -0.363 71.164 1.00 48.94 157 ALA A C 1
ATOM 1256 O O . ALA A 1 157 ? -53.506 0.798 71.258 1.00 48.94 157 ALA A O 1
ATOM 1257 N N . SER A 1 158 ? -53.824 -1.272 70.488 1.00 46.03 158 SER A N 1
ATOM 1258 C CA . SER A 1 158 ? -55.287 -1.231 70.499 1.00 46.03 158 SER A CA 1
ATOM 1259 C C . SER A 1 158 ? -55.833 -2.652 70.655 1.00 46.03 158 SER A C 1
ATOM 1261 O O . SER A 1 158 ? -55.766 -3.498 69.769 1.00 46.03 158 SER A O 1
ATOM 1263 N N . LYS A 1 159 ? -56.323 -2.928 71.869 1.00 52.50 159 LYS A N 1
ATOM 1264 C CA . LYS A 1 159 ? -57.315 -3.970 72.141 1.00 52.50 159 LYS A CA 1
ATOM 1265 C C . LYS A 1 159 ? -58.595 -3.572 71.405 1.00 52.50 159 LYS A C 1
ATOM 1267 O O . LYS A 1 159 ? -59.061 -2.455 71.605 1.00 52.50 159 LYS A O 1
ATOM 1272 N N . GLY A 1 160 ? -59.207 -4.477 70.644 1.00 46.66 160 GLY A N 1
ATOM 1273 C CA . GLY A 1 160 ? -60.540 -4.207 70.106 1.00 46.66 160 GLY A CA 1
ATOM 1274 C C . GLY A 1 160 ? -61.105 -5.268 69.169 1.00 46.66 160 GLY A C 1
ATOM 1275 O O . GLY A 1 160 ? -60.840 -5.227 67.981 1.00 46.66 160 GLY A O 1
ATOM 1276 N N . ALA A 1 161 ? -61.944 -6.133 69.746 1.00 44.97 161 ALA A N 1
ATOM 1277 C CA . ALA A 1 161 ? -63.110 -6.814 69.162 1.00 44.97 161 ALA A CA 1
ATOM 1278 C C . ALA A 1 161 ? -62.908 -7.806 67.985 1.00 44.97 161 ALA A C 1
ATOM 1280 O O . ALA A 1 161 ? -62.476 -7.453 66.901 1.00 44.97 161 ALA A O 1
ATOM 1281 N N . LYS A 1 162 ? -63.102 -9.118 68.195 1.00 48.34 162 LYS A N 1
ATOM 1282 C CA . LYS A 1 162 ? -64.368 -9.901 68.217 1.00 48.34 162 LYS A CA 1
ATOM 1283 C C . LYS A 1 162 ? -65.031 -10.094 66.837 1.00 48.34 162 LYS A C 1
ATOM 1285 O O . LYS A 1 162 ? -65.564 -9.147 66.280 1.00 48.34 162 LYS A O 1
ATOM 1290 N N . MET A 1 163 ? -65.172 -11.383 66.479 1.00 45.59 163 MET A N 1
ATOM 1291 C CA . MET A 1 163 ? -66.176 -11.993 65.578 1.00 45.59 163 MET A CA 1
ATOM 1292 C C . MET A 1 163 ? -66.014 -11.669 64.077 1.00 45.59 163 MET A C 1
ATOM 1294 O O . MET A 1 163 ? -65.636 -10.573 63.711 1.00 45.59 163 MET A O 1
ATOM 1298 N N . LYS A 1 164 ? -66.270 -12.565 63.120 1.00 44.19 164 LYS A N 1
ATOM 1299 C CA . LYS A 1 164 ? -67.260 -13.646 63.059 1.00 44.19 164 LYS A CA 1
ATOM 1300 C C . LYS A 1 164 ? -66.927 -14.562 61.871 1.00 44.19 164 LYS A C 1
ATOM 1302 O O . LYS A 1 164 ? -66.341 -14.117 60.887 1.00 44.19 164 LYS A O 1
ATOM 1307 N N . ASP A 1 165 ? -67.360 -15.810 61.978 1.00 50.59 165 ASP A N 1
ATOM 1308 C CA . ASP A 1 165 ? -67.465 -16.810 60.919 1.00 50.59 165 ASP A CA 1
ATOM 1309 C C . ASP A 1 165 ? -67.936 -16.268 59.563 1.00 50.59 165 ASP A C 1
ATOM 1311 O O . ASP A 1 165 ? -68.861 -15.457 59.490 1.00 50.59 165 ASP A O 1
ATOM 1315 N N . GLY A 1 166 ? -67.378 -16.799 58.470 1.00 47.81 166 GLY A N 1
ATOM 1316 C CA . GLY A 1 166 ? -67.930 -16.521 57.148 1.00 47.81 166 GLY A CA 1
ATOM 1317 C C . GLY A 1 166 ? -67.164 -17.085 55.957 1.00 47.81 166 GLY A C 1
ATOM 1318 O O . GLY A 1 166 ? -66.334 -16.405 55.374 1.00 47.81 166 GLY A O 1
ATOM 1319 N N . LYS A 1 167 ? -67.586 -18.272 55.506 1.00 45.62 167 LYS A N 1
ATOM 1320 C CA . LYS A 1 167 ? -67.545 -18.737 54.103 1.00 45.62 167 LYS A CA 1
ATOM 1321 C C . LYS A 1 167 ? -66.182 -19.054 53.462 1.00 45.62 167 LYS A C 1
ATOM 1323 O O . LYS A 1 167 ? -65.568 -18.275 52.743 1.00 45.62 167 LYS A O 1
ATOM 1328 N N . LYS A 1 168 ? -65.861 -20.350 53.542 1.00 53.34 168 LYS A N 1
ATOM 1329 C CA . LYS A 1 168 ? -65.698 -21.256 52.383 1.00 53.34 168 LYS A CA 1
ATOM 1330 C C . LYS A 1 168 ? -65.914 -20.556 51.020 1.00 53.34 168 LYS A C 1
ATOM 1332 O O . LYS A 1 168 ? -67.051 -20.355 50.602 1.00 53.34 168 LYS A O 1
ATOM 1337 N N . SER A 1 169 ? -64.839 -20.301 50.282 1.00 47.84 169 SER A N 1
ATOM 1338 C CA . SER A 1 169 ? -64.886 -20.325 48.818 1.00 47.84 169 SER A CA 1
ATOM 1339 C C . SER A 1 169 ? -63.709 -21.145 48.298 1.00 47.84 169 SER A C 1
ATOM 1341 O O . SER A 1 169 ? -62.556 -20.730 48.261 1.00 47.84 169 SER A O 1
ATOM 1343 N N . LYS A 1 170 ? -64.030 -22.394 47.946 1.00 52.75 170 LYS A N 1
ATOM 1344 C CA . LYS A 1 170 ? -63.241 -23.184 47.008 1.00 52.75 170 LYS A CA 1
ATOM 1345 C C . LYS A 1 170 ? -63.304 -22.460 45.663 1.00 52.75 170 LYS A C 1
ATOM 1347 O O . LYS A 1 170 ? -64.389 -22.326 45.113 1.00 52.75 170 LYS A O 1
ATOM 1352 N N . SER A 1 171 ? -62.157 -22.067 45.127 1.00 44.81 171 SER A N 1
ATOM 1353 C CA . SER A 1 171 ? -61.995 -21.743 43.708 1.00 44.81 171 SER A CA 1
ATOM 1354 C C . SER A 1 171 ? -60.995 -22.730 43.112 1.00 44.81 171 SER A C 1
ATOM 1356 O O . SER A 1 171 ? -59.822 -22.427 42.912 1.00 44.81 171 SER A O 1
ATOM 1358 N N . PHE A 1 172 ? -61.482 -23.951 42.896 1.00 48.34 172 PHE A N 1
ATOM 1359 C CA . PHE A 1 172 ? -60.953 -24.884 41.907 1.00 48.34 172 PHE A CA 1
ATOM 1360 C C . PHE A 1 172 ? -61.757 -24.636 40.623 1.00 48.34 172 PHE A C 1
ATOM 1362 O O . PHE A 1 172 ? -62.981 -24.731 40.659 1.00 48.34 172 PHE A O 1
ATOM 1369 N N . GLY A 1 173 ? -61.085 -24.327 39.515 1.00 43.12 173 GLY A N 1
ATOM 1370 C CA . GLY A 1 173 ? -61.706 -24.111 38.202 1.00 43.12 173 GLY A CA 1
ATOM 1371 C C . GLY A 1 173 ? -61.168 -22.836 37.547 1.00 43.12 173 GLY A C 1
ATOM 1372 O O . GLY A 1 173 ? -61.154 -21.788 38.168 1.00 43.12 173 GLY A O 1
ATOM 1373 N N . GLY A 1 174 ? -60.662 -22.832 36.323 1.00 43.59 174 GLY A N 1
ATOM 1374 C CA . GLY A 1 174 ? -60.565 -23.889 35.338 1.00 43.59 174 GLY A CA 1
ATOM 1375 C C . GLY A 1 174 ? -59.557 -23.478 34.270 1.00 43.59 174 GLY A C 1
ATOM 1376 O O . GLY A 1 174 ? -59.324 -22.297 34.017 1.00 43.59 174 GLY A O 1
ATOM 1377 N N . GLY A 1 175 ? -58.932 -24.481 33.663 1.00 50.50 175 GLY A N 1
ATOM 1378 C CA . GLY A 1 175 ? -58.242 -24.292 32.399 1.00 50.50 175 GLY A CA 1
ATOM 1379 C C . GLY A 1 175 ? -59.224 -24.017 31.254 1.00 50.50 175 GLY A C 1
ATOM 1380 O O . GLY A 1 175 ? -60.423 -24.255 31.377 1.00 50.50 175 GLY A O 1
ATOM 1381 N N . LYS A 1 176 ? -58.635 -23.628 30.116 1.00 51.31 176 LYS A N 1
ATOM 1382 C CA . LYS A 1 176 ? -59.211 -23.467 28.764 1.00 51.31 176 LYS A CA 1
ATOM 1383 C C . LYS A 1 176 ? -60.038 -22.202 28.478 1.00 51.31 176 LYS A C 1
ATOM 1385 O O . LYS A 1 176 ? -61.250 -22.194 28.620 1.00 51.31 176 LYS A O 1
ATOM 1390 N N . SER A 1 177 ? -59.391 -21.271 27.775 1.00 48.41 177 SER A N 1
ATOM 1391 C CA . SER A 1 177 ? -59.858 -20.716 26.485 1.00 48.41 177 SER A CA 1
ATOM 1392 C C . SER A 1 177 ? -58.644 -20.081 25.782 1.00 48.41 177 SER A C 1
ATOM 1394 O O . SER A 1 177 ? -57.989 -19.228 26.364 1.00 48.41 177 SER A O 1
ATOM 1396 N N . ARG A 1 178 ? -58.096 -20.649 24.698 1.00 51.62 178 ARG A N 1
ATOM 1397 C CA . ARG A 1 178 ? -58.524 -20.535 23.285 1.00 51.62 178 ARG A CA 1
ATOM 1398 C C . ARG A 1 178 ? -58.563 -19.089 22.758 1.00 51.62 178 ARG A C 1
ATOM 1400 O O . ARG A 1 178 ? -59.389 -18.307 23.201 1.00 51.62 178 ARG A O 1
ATOM 1407 N N . GLY A 1 179 ? -57.751 -18.842 21.721 1.00 43.22 179 GLY A N 1
ATOM 1408 C CA . GLY A 1 179 ? -57.820 -17.698 20.793 1.00 43.22 179 GLY A CA 1
ATOM 1409 C C . GLY A 1 179 ? -56.637 -16.736 20.956 1.00 43.22 179 GLY A C 1
ATOM 1410 O O . GLY A 1 179 ? -56.374 -16.300 22.062 1.00 43.22 179 GLY A O 1
ATOM 1411 N N . GLY A 1 180 ? -55.838 -16.368 19.958 1.00 46.56 180 GLY A N 1
ATOM 1412 C CA . GLY A 1 180 ? -55.750 -16.686 18.531 1.00 46.56 180 GLY A CA 1
ATOM 1413 C C . GLY A 1 180 ? -54.258 -16.702 18.150 1.00 46.56 180 GLY A C 1
ATOM 1414 O O . GLY A 1 180 ? -53.412 -16.222 18.893 1.00 46.56 180 GLY A O 1
ATOM 1415 N N . GLY A 1 181 ? -53.832 -17.377 17.089 1.00 49.81 181 GLY A N 1
ATOM 1416 C CA . GLY A 1 181 ? -54.189 -16.993 15.728 1.00 49.81 181 GLY A CA 1
ATOM 1417 C C . GLY A 1 181 ? -53.166 -15.967 15.235 1.00 49.81 181 GLY A C 1
ATOM 1418 O O . GLY A 1 181 ? -53.355 -14.774 15.416 1.00 49.81 181 GLY A O 1
ATOM 1419 N N . GLY A 1 182 ? -52.059 -16.441 14.664 1.00 47.47 182 GLY A N 1
ATOM 1420 C CA . GLY A 1 182 ? -50.978 -15.576 14.186 1.00 47.47 182 GLY A CA 1
ATOM 1421 C C . GLY A 1 182 ? -49.887 -16.354 13.465 1.00 47.47 182 GLY A C 1
ATOM 1422 O O . GLY A 1 182 ? -48.713 -16.259 13.807 1.00 47.47 182 GLY A O 1
ATOM 1423 N N . GLY A 1 183 ? -50.288 -17.193 12.508 1.00 50.91 183 GLY A N 1
ATOM 1424 C CA . GLY A 1 183 ? -49.366 -17.864 11.603 1.00 50.91 183 GLY A CA 1
ATOM 1425 C C . GLY A 1 183 ? -48.680 -16.850 10.690 1.00 50.91 183 GLY A C 1
ATOM 1426 O O . GLY A 1 183 ? -49.312 -16.282 9.811 1.00 50.91 183 GLY A O 1
ATOM 1427 N N . GLY A 1 184 ? -47.376 -16.666 10.875 1.00 52.22 184 GLY A N 1
ATOM 1428 C CA . GLY A 1 184 ? -46.495 -15.970 9.940 1.00 52.22 184 GLY A CA 1
ATOM 1429 C C . GLY A 1 184 ? -45.605 -16.958 9.194 1.00 52.22 184 GLY A C 1
ATOM 1430 O O . GLY A 1 184 ? -44.388 -16.925 9.337 1.00 52.22 184 GLY A O 1
ATOM 1431 N N . ARG A 1 185 ? -46.204 -17.873 8.420 1.00 54.00 185 ARG A N 1
ATOM 1432 C CA . ARG A 1 185 ? -45.489 -18.621 7.374 1.00 54.00 185 ARG A CA 1
ATOM 1433 C C . ARG A 1 185 ? -45.334 -17.706 6.154 1.00 54.00 185 ARG A C 1
ATOM 1435 O O . ARG A 1 185 ? -46.185 -17.709 5.276 1.00 54.00 185 ARG A O 1
ATOM 1442 N N . GLY A 1 186 ? -44.240 -16.955 6.092 1.00 51.72 186 GLY A N 1
ATOM 1443 C CA . GLY A 1 186 ? -43.648 -16.489 4.833 1.00 51.72 186 GLY A CA 1
ATOM 1444 C C . GLY A 1 186 ? -42.295 -17.192 4.702 1.00 51.72 186 GLY A C 1
ATOM 1445 O O . GLY A 1 186 ? -41.414 -16.955 5.511 1.00 51.72 186 GLY A O 1
ATOM 1446 N N . GLY A 1 187 ? -42.066 -18.161 3.818 1.00 50.09 187 GLY A N 1
ATOM 1447 C CA . GLY A 1 187 ? -42.572 -18.226 2.453 1.00 50.09 187 GLY A CA 1
ATOM 1448 C C . GLY A 1 187 ? -41.698 -17.373 1.533 1.00 50.09 187 GLY A C 1
ATOM 1449 O O . GLY A 1 187 ? -42.203 -16.480 0.875 1.00 50.09 187 GLY A O 1
ATOM 1450 N N . GLY A 1 188 ? -40.386 -17.623 1.525 1.00 54.50 188 GLY A N 1
ATOM 1451 C CA . GLY A 1 188 ? -39.421 -16.986 0.626 1.00 54.50 188 GLY A CA 1
ATOM 1452 C C . GLY A 1 188 ? -38.476 -18.024 0.036 1.00 54.50 188 GLY A C 1
ATOM 1453 O O . GLY A 1 188 ? -37.297 -18.073 0.372 1.00 54.50 188 GLY A O 1
ATOM 1454 N N . ARG A 1 189 ? -39.025 -18.913 -0.799 1.00 52.84 189 ARG A N 1
ATOM 1455 C CA . ARG A 1 189 ? -38.253 -19.767 -1.705 1.00 52.84 189 ARG A CA 1
ATOM 1456 C C . ARG A 1 189 ? -37.534 -18.881 -2.724 1.00 52.84 189 ARG A C 1
ATOM 1458 O O . ARG A 1 189 ? -38.194 -18.106 -3.395 1.00 52.84 189 ARG A O 1
ATOM 1465 N N . GLY A 1 190 ? -36.244 -19.144 -2.915 1.00 50.72 190 GLY A N 1
ATOM 1466 C CA . GLY A 1 190 ? -35.666 -19.345 -4.246 1.00 50.72 190 GLY A CA 1
ATOM 1467 C C . GLY A 1 190 ? -35.423 -18.123 -5.140 1.00 50.72 190 GLY A C 1
ATOM 1468 O O . GLY A 1 190 ? -36.324 -17.368 -5.474 1.00 50.72 190 GLY A O 1
ATOM 1469 N N . GLY A 1 191 ? -34.197 -18.056 -5.658 1.00 46.94 191 GLY A N 1
ATOM 1470 C CA . GLY A 1 191 ? -33.819 -17.238 -6.812 1.00 46.94 191 GLY A CA 1
ATOM 1471 C C . GLY A 1 191 ? -32.662 -16.305 -6.464 1.00 46.94 191 GLY A C 1
ATOM 1472 O O . GLY A 1 191 ? -32.789 -15.455 -5.604 1.00 46.94 191 GLY A O 1
ATOM 1473 N N . GLY A 1 192 ? -31.477 -16.402 -7.046 1.00 50.41 192 GLY A N 1
ATOM 1474 C CA . GLY A 1 192 ? -31.001 -17.254 -8.116 1.00 50.41 192 GLY A CA 1
ATOM 1475 C C . GLY A 1 192 ? -29.516 -16.970 -8.353 1.00 50.41 192 GLY A C 1
ATOM 1476 O O . GLY A 1 192 ? -28.972 -15.989 -7.855 1.00 50.41 192 GLY A O 1
ATOM 1477 N N . ARG A 1 193 ? -28.882 -17.889 -9.087 1.00 51.72 193 ARG A N 1
ATOM 1478 C CA . ARG A 1 193 ? -27.875 -17.667 -10.143 1.00 51.72 193 ARG A CA 1
ATOM 1479 C C . ARG A 1 193 ? -27.066 -16.363 -10.006 1.00 51.72 193 ARG A C 1
ATOM 1481 O O . ARG A 1 193 ? -27.570 -15.266 -10.174 1.00 51.72 193 ARG A O 1
ATOM 1488 N N . GLY A 1 194 ? -25.755 -16.439 -9.809 1.00 52.84 194 GLY A N 1
ATOM 1489 C CA . GLY A 1 194 ? -24.905 -16.790 -10.945 1.00 52.84 194 GLY A CA 1
ATOM 1490 C C . GLY A 1 194 ? -25.054 -15.748 -12.058 1.00 52.84 194 GLY A C 1
ATOM 1491 O O . GLY A 1 194 ? -25.818 -15.952 -12.993 1.00 52.84 194 GLY A O 1
ATOM 1492 N N . GLY A 1 195 ? -24.329 -14.636 -11.942 1.00 53.69 195 GLY A N 1
ATOM 1493 C CA . GLY A 1 195 ? -24.326 -13.556 -12.925 1.00 53.69 195 GLY A CA 1
ATOM 1494 C C . GLY A 1 195 ? -23.056 -12.730 -12.794 1.00 53.69 195 GLY A C 1
ATOM 1495 O O . GLY A 1 195 ? -23.030 -11.706 -12.121 1.00 53.69 195 GLY A O 1
ATOM 1496 N N . GLY A 1 196 ? -21.972 -13.217 -13.397 1.00 54.66 196 GLY A N 1
ATOM 14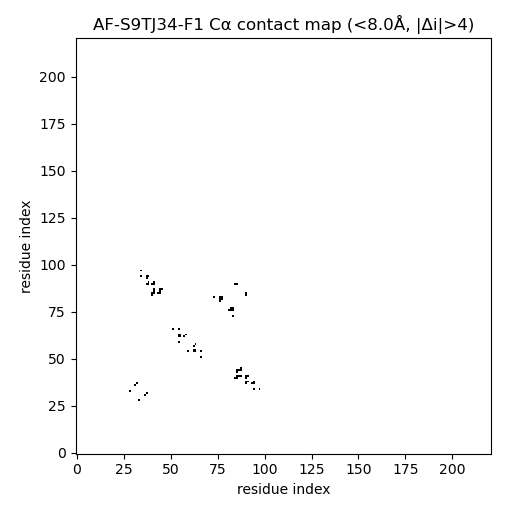97 C CA . GLY A 1 196 ? -20.811 -12.384 -13.682 1.00 54.66 196 GLY A CA 1
ATOM 1498 C C . GLY A 1 196 ? -21.115 -11.337 -14.759 1.00 54.66 196 GLY A C 1
ATOM 1499 O O . GLY A 1 196 ? -22.132 -11.427 -15.443 1.00 54.66 196 GLY A O 1
ATOM 1500 N N . ARG A 1 197 ? -20.145 -10.426 -14.928 1.00 53.03 197 ARG A N 1
ATOM 1501 C CA . ARG A 1 197 ? -19.963 -9.338 -15.922 1.00 53.03 197 ARG A CA 1
ATOM 1502 C C . ARG A 1 197 ? -19.917 -8.005 -15.166 1.00 53.03 197 ARG A C 1
ATOM 1504 O O . ARG A 1 197 ? -20.838 -7.653 -14.457 1.00 53.03 197 ARG A O 1
ATOM 1511 N N . GLY A 1 198 ? -18.807 -7.278 -15.149 1.00 51.28 198 GLY A N 1
ATOM 1512 C CA . GLY A 1 198 ? -18.015 -6.927 -16.320 1.00 51.28 198 GLY A CA 1
ATOM 1513 C C . GLY A 1 198 ? -18.502 -5.569 -16.820 1.00 51.28 198 GLY A C 1
ATOM 1514 O O . GLY A 1 198 ? -19.623 -5.462 -17.293 1.00 51.28 198 GLY A O 1
ATOM 1515 N N . GLY A 1 199 ? -17.645 -4.555 -16.706 1.00 50.41 199 GLY A N 1
ATOM 1516 C CA . GLY A 1 199 ? -17.898 -3.175 -17.133 1.00 50.41 199 GLY A CA 1
ATOM 1517 C C . GLY A 1 199 ? -17.647 -2.225 -15.968 1.00 50.41 199 GLY A C 1
ATOM 1518 O O . GLY A 1 199 ? -18.116 -2.458 -14.867 1.00 50.41 199 GLY A O 1
ATOM 1519 N N . GLY A 1 200 ? -16.857 -1.169 -16.049 1.00 49.53 200 GLY A N 1
ATOM 1520 C CA . GLY A 1 200 ? -16.137 -0.491 -17.121 1.00 49.53 200 GLY A CA 1
ATOM 1521 C C . GLY A 1 200 ? -15.574 0.757 -16.424 1.00 49.53 200 GLY A C 1
ATOM 1522 O O . GLY A 1 200 ? -16.223 1.333 -15.564 1.00 49.53 200 GLY A O 1
ATOM 1523 N N . ARG A 1 201 ? -14.263 0.994 -16.464 1.00 51.91 201 ARG A N 1
ATOM 1524 C CA . ARG A 1 201 ? -13.635 1.994 -17.343 1.00 51.91 201 ARG A CA 1
ATOM 1525 C C . ARG A 1 201 ? -14.262 3.396 -17.291 1.00 51.91 201 ARG A C 1
ATOM 1527 O O . ARG A 1 201 ? -15.363 3.590 -17.772 1.00 51.91 201 ARG A O 1
ATOM 1534 N N . GLY A 1 202 ? -13.412 4.361 -16.926 1.00 48.09 202 GLY A N 1
ATOM 1535 C CA . GLY A 1 202 ? -13.511 5.772 -17.322 1.00 48.09 202 GLY A CA 1
ATOM 1536 C C . GLY A 1 202 ? -14.392 6.597 -16.388 1.00 48.09 202 GLY A C 1
ATOM 1537 O O . GLY A 1 202 ? -15.374 6.102 -15.876 1.00 48.09 202 GLY A O 1
ATOM 1538 N N . GLY A 1 203 ? -14.097 7.845 -16.061 1.00 51.06 203 GLY A N 1
ATOM 1539 C CA . GLY A 1 203 ? -13.083 8.775 -16.529 1.00 51.06 203 GLY A CA 1
ATOM 1540 C C . GLY A 1 203 ? -13.299 10.098 -15.783 1.00 51.06 203 GLY A C 1
ATOM 1541 O O . GLY A 1 203 ? -14.389 10.372 -15.300 1.00 51.06 203 GLY A O 1
ATOM 1542 N N . GLY A 1 204 ? -12.236 10.883 -15.658 1.00 50.72 204 GLY A N 1
ATOM 1543 C CA . GLY A 1 204 ? -12.213 12.168 -14.957 1.00 50.72 204 GLY A CA 1
ATOM 1544 C C . GLY A 1 204 ? -10.799 12.369 -14.421 1.00 50.72 204 GLY A C 1
ATOM 1545 O O . GLY A 1 204 ? -10.503 11.973 -13.302 1.00 50.72 204 GLY A O 1
ATOM 1546 N N . ARG A 1 205 ? -9.792 12.743 -15.233 1.00 54.78 205 ARG A N 1
ATOM 1547 C CA . ARG A 1 205 ? -9.652 14.060 -15.898 1.00 54.78 205 ARG A CA 1
ATOM 1548 C C . ARG A 1 205 ? -10.196 15.132 -14.947 1.00 54.78 205 ARG A C 1
ATOM 1550 O O . ARG A 1 205 ? -11.394 15.272 -14.805 1.00 54.78 205 ARG A O 1
ATOM 1557 N N . GLY A 1 206 ? -9.358 15.770 -14.141 1.00 51.66 206 GLY A N 1
ATOM 1558 C CA . GLY A 1 206 ? -8.294 16.631 -14.642 1.00 51.66 206 GLY A CA 1
ATOM 1559 C C . GLY A 1 206 ? -8.902 18.007 -14.877 1.00 51.66 206 GLY A C 1
ATOM 1560 O O . GLY A 1 206 ? -9.316 18.305 -15.988 1.00 51.66 206 GLY A O 1
ATOM 1561 N N . GLY A 1 207 ? -8.978 18.800 -13.812 1.00 53.97 207 GLY A N 1
ATOM 1562 C CA . GLY A 1 207 ? -9.375 20.202 -13.841 1.00 53.97 207 GLY A CA 1
ATOM 1563 C C . GLY A 1 207 ? -8.398 20.983 -12.980 1.00 53.97 207 GLY A C 1
ATOM 1564 O O . GLY A 1 207 ? -8.621 21.169 -11.790 1.00 53.97 207 GLY A O 1
ATOM 1565 N N . GLY A 1 208 ? -7.265 21.348 -13.575 1.00 52.06 208 GLY A N 1
ATOM 1566 C CA . GLY A 1 208 ? -6.407 22.397 -13.052 1.00 52.06 208 GLY A CA 1
ATOM 1567 C C . GLY A 1 208 ? -6.938 23.762 -13.486 1.00 52.06 208 GLY A C 1
ATOM 1568 O O . GLY A 1 208 ? -7.400 23.906 -14.614 1.00 52.06 208 GLY A O 1
ATOM 1569 N N . ARG A 1 209 ? -6.849 24.733 -12.581 1.00 53.00 209 ARG A N 1
ATOM 1570 C CA . ARG A 1 209 ? -6.666 26.184 -12.779 1.00 53.00 209 ARG A CA 1
ATOM 1571 C C . ARG A 1 209 ? -6.495 26.721 -11.350 1.00 53.00 209 ARG A C 1
ATOM 1573 O O . ARG A 1 209 ? -7.402 26.595 -10.546 1.00 53.00 209 ARG A O 1
ATOM 1580 N N . GLY A 1 210 ? -5.322 27.159 -10.902 1.00 51.44 210 GLY A N 1
ATOM 1581 C CA . GLY A 1 210 ? -4.419 28.044 -11.625 1.00 51.44 210 GLY A CA 1
ATOM 1582 C C . GLY A 1 210 ? -5.078 29.417 -11.685 1.00 51.44 210 GLY A C 1
ATOM 1583 O O . GLY A 1 210 ? -5.703 29.745 -12.686 1.00 51.44 210 GLY A O 1
ATOM 1584 N N . GLY A 1 211 ? -5.001 30.160 -10.583 1.00 53.78 211 GLY A N 1
ATOM 1585 C CA . GLY A 1 211 ? -5.588 31.487 -10.435 1.00 53.78 211 GLY A CA 1
ATOM 1586 C C . GLY A 1 211 ? -4.800 32.288 -9.411 1.00 53.78 211 GLY A C 1
ATOM 1587 O O . GLY A 1 211 ? -5.216 32.425 -8.268 1.00 53.78 211 GLY A O 1
ATOM 1588 N N . GLY A 1 212 ? -3.625 32.760 -9.825 1.00 53.91 212 GLY A N 1
ATOM 1589 C CA . GLY A 1 212 ? -2.909 33.817 -9.128 1.00 53.91 212 GLY A CA 1
ATOM 1590 C C . GLY A 1 212 ? -3.576 35.173 -9.371 1.00 53.91 212 GLY A C 1
ATOM 1591 O O . GLY A 1 212 ? -3.993 35.474 -10.486 1.00 53.91 212 GLY A O 1
ATOM 1592 N N . ARG A 1 213 ? -3.654 35.978 -8.315 1.00 51.81 213 ARG A N 1
ATOM 1593 C CA . ARG A 1 213 ? -3.754 37.449 -8.281 1.00 51.81 213 ARG A CA 1
ATOM 1594 C C . ARG A 1 213 ? -3.525 37.789 -6.806 1.00 51.81 213 ARG A C 1
ATOM 1596 O O . ARG A 1 213 ? -4.286 37.358 -5.959 1.00 51.81 213 ARG A O 1
ATOM 1603 N N . GLY A 1 214 ? -2.397 38.357 -6.410 1.00 50.75 214 GLY A N 1
ATOM 1604 C CA . GLY A 1 214 ? -1.990 39.709 -6.768 1.00 50.75 214 GLY A CA 1
ATOM 1605 C C . GLY A 1 214 ? -2.053 40.560 -5.499 1.00 50.75 214 GLY A C 1
ATOM 1606 O O . GLY A 1 214 ? -2.900 41.438 -5.388 1.00 50.75 214 GLY A O 1
ATOM 1607 N N . GLY A 1 215 ? -1.202 40.252 -4.516 1.00 55.53 215 GLY A N 1
ATOM 1608 C CA . GLY A 1 215 ? -1.038 41.069 -3.314 1.00 55.53 215 GLY A CA 1
ATOM 1609 C C . GLY A 1 215 ? -0.095 42.225 -3.619 1.00 55.53 215 GLY A C 1
ATOM 1610 O O . GLY A 1 215 ? 1.119 42.059 -3.581 1.00 55.53 215 GLY A O 1
ATOM 1611 N N . ARG A 1 216 ? -0.661 43.379 -3.984 1.00 56.09 216 ARG A N 1
ATOM 1612 C CA . ARG A 1 216 ? 0.071 44.640 -4.143 1.00 56.09 216 ARG A CA 1
ATOM 1613 C C . ARG A 1 216 ? 0.660 45.053 -2.794 1.00 56.09 216 ARG A C 1
ATOM 1615 O O . ARG A 1 216 ? -0.082 45.461 -1.904 1.00 56.09 216 ARG A O 1
ATOM 1622 N N . GLY A 1 217 ? 1.983 44.996 -2.672 1.00 58.94 217 GLY A N 1
ATOM 1623 C CA . GLY A 1 217 ? 2.710 45.770 -1.674 1.00 58.94 217 GLY A CA 1
ATOM 1624 C C . GLY A 1 217 ? 2.558 47.255 -1.997 1.00 58.94 217 GLY A C 1
ATOM 1625 O O . GLY A 1 217 ? 2.973 47.705 -3.064 1.00 58.94 217 GLY A O 1
ATOM 1626 N N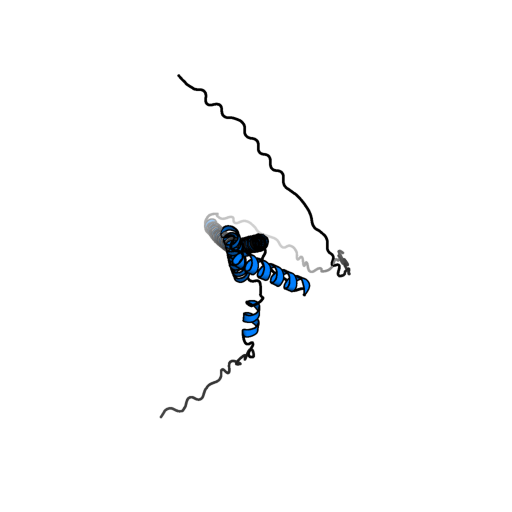 . ARG A 1 218 ? 1.915 48.010 -1.103 1.00 61.12 218 ARG A N 1
ATOM 1627 C CA . ARG A 1 218 ? 2.008 49.471 -1.087 1.00 61.12 218 ARG A CA 1
ATOM 1628 C C . ARG A 1 218 ? 3.284 49.835 -0.340 1.00 61.12 218 ARG A C 1
ATOM 1630 O O . ARG A 1 218 ? 3.422 49.492 0.831 1.00 61.12 218 ARG A O 1
ATOM 1637 N N . GLY A 1 219 ? 4.191 50.508 -1.038 1.00 57.31 219 GLY A N 1
ATOM 1638 C CA . GLY A 1 219 ? 5.321 51.189 -0.427 1.00 57.31 219 GLY A CA 1
ATOM 1639 C C . GLY A 1 219 ? 4.845 52.285 0.527 1.00 57.31 219 GLY A C 1
ATOM 1640 O O . GLY A 1 219 ? 3.851 52.966 0.266 1.00 57.31 219 GLY A O 1
ATOM 1641 N N . ARG A 1 220 ? 5.565 52.418 1.639 1.00 58.31 220 ARG A N 1
ATOM 1642 C CA . ARG A 1 220 ? 5.677 53.644 2.425 1.00 58.31 220 ARG A CA 1
ATOM 1643 C C . ARG A 1 220 ? 7.092 54.157 2.183 1.00 58.31 220 ARG A C 1
ATOM 1645 O O . ARG A 1 220 ? 8.048 53.466 2.524 1.00 58.31 220 ARG A O 1
ATOM 1652 N N . GLY A 1 221 ? 7.172 55.316 1.556 1.00 58.69 221 GLY A N 1
ATOM 1653 C CA . GLY A 1 221 ? 8.346 56.139 1.306 1.00 58.69 221 GLY A CA 1
ATOM 1654 C C . GLY A 1 221 ? 7.806 57.508 0.961 1.00 58.69 221 GLY A C 1
ATOM 1655 O O . GLY A 1 221 ? 6.917 57.532 0.079 1.00 58.69 221 GLY A O 1
#

Radius of gyration: 43.56 Å; Cα contacts (8 Å, |Δi|>4): 41; chains: 1; bounding box: 99×109×106 Å

Sequence (221 aa):
MPPPRDRDPLGTPHLSFGDFTFVEHERRGQRGGGARELARLLKVAQRTTQTHQQLLRTGRRADLQHRTADLLATATQRATGARVRDDATRLSRALQKRKTKKRQSAKKWGERLQRLQDSVDQVVEQREQNSKMRHARREKKKSDKEKKKGGAAGSGASKGAKMKDGKKSKSFGGGKSRGGGGGGRGGGRGGGRGGGRGGGRGGGRGGGRGGGRGGRGRGRG

pLDDT: mean 74.82, std 21.62, range [43.12, 98.69]

Foldseek 3Di:
DDDDDPDDDDPPPPPCPDCPPCVVVVVVVVPQPDLVNLVVLLVVLVVLVVLLVVLVVVVDPVSVVVNVVVVVVVVVCVVVVHDDDSPNVVSVVVSVVVVVVVVVVVVVVVVVVVVVVVVVVVVVVVVVVVVVVVVVVVVVVVVVVVVVVVVVPDDDDDDDDDDDDDDDDDPDDDDDDDDDDDDPDDDDDDDDDDDDDDDDDDDDDDDDDDDDDDPDDDDDD

Solvent-accessible surface area (backbone atoms only — not comparable to full-atom values): 14575 Å² total; per-residue (Å²): 134,84,80,86,85,87,73,87,85,76,84,67,79,79,75,69,74,62,91,70,60,61,62,68,62,54,53,69,72,63,56,88,71,44,74,67,48,43,51,50,45,28,53,50,26,48,49,53,53,50,50,53,52,48,34,61,70,69,64,43,70,66,46,49,48,54,52,50,49,55,52,49,53,54,48,51,41,45,73,76,65,46,87,80,77,58,54,42,70,58,35,50,52,53,49,49,55,48,53,51,51,52,52,51,50,52,49,54,52,49,55,51,52,49,53,52,50,54,54,51,52,51,53,50,52,52,50,51,53,51,48,53,53,52,50,53,53,51,53,53,54,48,55,56,51,50,53,60,63,64,63,72,80,76,75,78,90,79,89,79,82,85,88,78,91,80,77,91,74,86,82,84,82,77,84,89,81,89,89,81,91,80,87,79,86,75,87,78,80,85,86,75,78,92,77,86,80,86,86,76,84,86,84,78,81,87,82,87,76,91,80,90,81,82,85,79,82,78,84,88,130

Secondary structure (DSSP, 8-state):
-PPP-----------------THHHHHTT-SS--HHHHHHHHHHHHHHHHHHHHHHHH--HHHHHHHHHHHHHHHHHHHTT------HHHHHHHHHHHHHHHHHHHHHHHHHHHHHHHHHHHHHHHHHHHHHHHHHHHHHHHHHHHHHHHGGGS--------------------------------------------------------------PPP--

Organism: NCBI:txid28005